Protein AF-A0A9W6KHM4-F1 (afdb_monomer_lite)

pLDDT: mean 71.72, std 14.68, range [30.61, 94.0]

Organism: NCBI:txid53360

Secondary structure (DSSP, 8-state):
---------------S-EEEESS-TTSPPP--TT-SS-HHHHHHHHHHHH--TT--S-EEHHHHHHHHHHHHHHTTPPPPEEEE-TTGGG-EEE--TTS---S-HHHHHHHHHHHHHHHHHHHHHHHHHHHHHHHHHHHHHHHTTSS-HHHHHHHHHHHHT--S--HHHHHHHHHHHHTT-SSPPSSGGGS-HHHHHHT-

Structure (mmCIF, N/CA/C/O backbone):
data_AF-A0A9W6KHM4-F1
#
_entry.id   AF-A0A9W6KHM4-F1
#
loop_
_atom_site.group_PDB
_atom_site.id
_atom_site.type_symbol
_atom_site.label_atom_id
_atom_site.label_alt_id
_atom_site.label_comp_id
_atom_site.label_asym_id
_atom_site.label_entity_id
_atom_site.label_seq_id
_atom_site.pdbx_PDB_ins_code
_atom_site.Cartn_x
_atom_site.Cartn_y
_atom_site.Cartn_z
_atom_site.occupancy
_atom_site.B_iso_or_equiv
_atom_site.auth_seq_id
_atom_site.auth_comp_id
_atom_site.auth_asym_id
_atom_site.auth_atom_id
_atom_site.pdbx_PDB_model_num
ATOM 1 N N . MET A 1 1 ? 34.350 18.417 4.487 1.00 36.47 1 MET A N 1
ATOM 2 C CA . MET A 1 1 ? 33.568 17.171 4.636 1.00 36.47 1 MET A CA 1
ATOM 3 C C . MET A 1 1 ? 32.234 17.563 5.240 1.00 36.47 1 MET A C 1
ATOM 5 O O . MET A 1 1 ? 32.174 17.843 6.427 1.00 36.47 1 MET A O 1
ATOM 9 N N . THR A 1 2 ? 31.214 17.714 4.402 1.00 30.61 2 THR A N 1
ATOM 10 C CA . THR A 1 2 ? 29.874 18.172 4.800 1.00 30.61 2 THR A CA 1
ATOM 11 C C . THR A 1 2 ? 28.947 16.963 4.710 1.00 30.61 2 THR A C 1
ATOM 13 O O . THR A 1 2 ? 28.952 16.325 3.654 1.00 30.61 2 THR A O 1
ATOM 16 N N . PRO A 1 3 ? 28.203 16.579 5.762 1.00 33.97 3 PRO A N 1
ATOM 17 C CA . PRO A 1 3 ? 27.303 15.445 5.654 1.00 33.97 3 PRO A CA 1
ATOM 18 C C . PRO A 1 3 ? 26.087 15.848 4.815 1.00 33.97 3 PRO A C 1
ATOM 20 O O . PRO A 1 3 ? 25.490 16.906 5.018 1.00 33.97 3 PRO A O 1
ATOM 23 N N . ILE A 1 4 ? 25.734 14.994 3.858 1.00 38.12 4 ILE A N 1
ATOM 24 C CA . ILE A 1 4 ? 24.479 15.070 3.115 1.00 38.12 4 ILE A CA 1
ATOM 25 C C . ILE A 1 4 ? 23.386 14.562 4.059 1.00 38.12 4 ILE A C 1
ATOM 27 O O . ILE A 1 4 ? 23.236 13.358 4.250 1.00 38.12 4 ILE A O 1
ATOM 31 N N . ILE A 1 5 ? 22.643 15.480 4.674 1.00 40.28 5 ILE A N 1
ATOM 32 C CA . ILE A 1 5 ? 21.365 15.161 5.314 1.00 40.28 5 ILE A CA 1
ATOM 33 C C . ILE A 1 5 ? 20.316 15.210 4.202 1.00 40.28 5 ILE A C 1
ATOM 35 O O . ILE A 1 5 ? 19.862 16.282 3.808 1.00 40.28 5 ILE A O 1
ATOM 39 N N . GLY A 1 6 ? 19.974 14.046 3.645 1.00 35.81 6 GLY A N 1
ATOM 40 C CA . GLY A 1 6 ? 18.715 13.901 2.913 1.00 35.81 6 GLY A CA 1
ATOM 41 C C . GLY A 1 6 ? 17.538 14.149 3.867 1.00 35.81 6 GLY A C 1
ATOM 42 O O . GLY A 1 6 ? 17.728 14.044 5.080 1.00 35.81 6 GLY A O 1
ATOM 43 N N . PRO A 1 7 ? 16.331 14.476 3.374 1.00 39.28 7 PRO A N 1
ATOM 44 C CA . PRO A 1 7 ? 15.156 14.643 4.221 1.00 39.28 7 PRO A CA 1
ATOM 45 C C . PRO A 1 7 ? 14.737 13.279 4.787 1.00 39.28 7 PRO A C 1
ATOM 47 O O . PRO A 1 7 ? 13.822 12.628 4.291 1.00 39.28 7 PRO A O 1
ATOM 50 N N . GLY A 1 8 ? 15.448 12.824 5.817 1.00 32.84 8 GLY A N 1
ATOM 51 C CA . GLY A 1 8 ? 14.971 11.804 6.726 1.00 32.84 8 GLY A CA 1
ATOM 52 C C . GLY A 1 8 ? 13.775 12.402 7.442 1.00 32.84 8 GLY A C 1
ATOM 53 O O . GLY A 1 8 ? 13.904 13.390 8.166 1.00 32.84 8 GLY A O 1
ATOM 54 N N . THR A 1 9 ? 12.599 11.841 7.187 1.00 39.09 9 THR A N 1
ATOM 55 C CA . THR A 1 9 ? 11.450 11.995 8.070 1.00 39.09 9 THR A CA 1
ATOM 56 C C . THR A 1 9 ? 11.944 11.806 9.495 1.00 39.09 9 THR A C 1
ATOM 58 O O . THR A 1 9 ? 12.648 10.837 9.772 1.00 39.09 9 THR A O 1
ATOM 61 N N . ALA A 1 10 ? 11.645 12.758 10.375 1.00 41.66 10 ALA A N 1
ATOM 62 C CA . ALA A 1 10 ? 11.923 12.622 11.792 1.00 41.66 10 ALA A CA 1
ATOM 63 C C . ALA A 1 10 ? 11.121 11.426 12.330 1.00 41.66 10 ALA A C 1
ATOM 65 O O . ALA A 1 10 ? 10.003 11.589 12.812 1.00 41.66 10 ALA A O 1
ATOM 66 N N . ASP A 1 11 ? 11.676 10.221 12.210 1.00 45.03 11 ASP A N 1
ATOM 67 C CA . ASP A 1 11 ? 11.259 9.070 12.991 1.00 45.03 11 ASP A CA 1
ATOM 68 C C . ASP A 1 11 ? 11.693 9.379 14.419 1.00 45.03 11 ASP A C 1
ATOM 70 O O . ASP A 1 11 ? 12.819 9.110 14.840 1.00 45.03 11 ASP A O 1
ATOM 74 N N . ALA A 1 12 ? 10.803 10.032 15.167 1.00 53.09 12 ALA A N 1
ATOM 75 C CA . ALA A 1 12 ? 10.882 9.995 16.611 1.00 53.09 12 ALA A CA 1
ATOM 76 C C . ALA A 1 12 ? 10.850 8.512 16.993 1.00 53.09 12 ALA A C 1
ATOM 78 O O . ALA A 1 12 ? 9.823 7.855 16.824 1.00 53.09 12 ALA A O 1
ATOM 79 N N . ALA A 1 13 ? 11.991 7.975 17.430 1.00 60.22 13 ALA A N 1
ATOM 80 C CA . ALA A 1 13 ? 12.089 6.590 17.857 1.00 60.22 13 ALA A CA 1
ATOM 81 C C . ALA A 1 13 ? 11.062 6.359 18.975 1.00 60.22 13 ALA A C 1
ATOM 83 O O . ALA A 1 13 ? 11.174 6.905 20.075 1.00 60.22 13 ALA A O 1
ATOM 84 N N . VAL A 1 14 ? 10.003 5.615 18.661 1.00 66.19 14 VAL A N 1
ATOM 85 C CA . VAL A 1 14 ? 9.012 5.198 19.648 1.00 66.19 14 VAL A CA 1
ATOM 86 C C . VAL A 1 14 ? 9.643 4.076 20.461 1.00 66.19 14 VAL A C 1
ATOM 88 O O . VAL A 1 14 ? 10.060 3.061 19.908 1.00 66.19 14 VAL A O 1
ATOM 91 N N . GLU A 1 15 ? 9.693 4.249 21.775 1.00 69.75 15 GLU A N 1
ATOM 92 C CA . GLU A 1 15 ? 10.243 3.274 22.709 1.00 69.75 15 GLU A CA 1
ATOM 93 C C . GLU A 1 15 ? 9.191 2.944 23.772 1.00 69.75 15 GLU A C 1
ATOM 95 O O . GLU A 1 15 ? 8.397 3.808 24.149 1.00 69.75 15 GLU A O 1
ATOM 100 N N . GLY A 1 16 ? 9.198 1.708 24.278 1.00 76.50 16 GLY A N 1
ATOM 101 C CA . GLY A 1 16 ? 8.388 1.282 25.420 1.00 76.50 16 GLY A CA 1
ATOM 102 C C . GLY A 1 16 ? 7.369 0.187 25.103 1.00 76.50 16 GLY A C 1
ATOM 103 O O . GLY A 1 16 ? 7.385 -0.436 24.044 1.00 76.50 16 GLY A O 1
ATOM 104 N N . VAL A 1 17 ? 6.480 -0.059 26.063 1.00 77.12 17 VAL A N 1
ATOM 105 C CA . VAL A 1 17 ? 5.406 -1.057 25.989 1.00 77.12 17 VAL A CA 1
ATOM 106 C C . VAL A 1 17 ? 4.087 -0.365 26.297 1.00 77.12 17 VAL A C 1
ATOM 108 O O . VAL A 1 17 ? 4.007 0.432 27.231 1.00 77.12 17 VAL A O 1
ATOM 111 N N . TYR A 1 18 ? 3.045 -0.688 25.532 1.00 79.56 18 TYR A N 1
ATOM 112 C CA . TYR A 1 18 ? 1.686 -0.225 25.795 1.00 79.56 18 TYR A CA 1
ATOM 113 C C . TYR A 1 18 ? 0.741 -1.419 25.931 1.00 79.56 18 TYR A C 1
ATOM 115 O O . TYR A 1 18 ? 0.614 -2.233 25.018 1.00 79.56 18 TYR A O 1
ATOM 123 N N . VAL A 1 19 ? 0.073 -1.519 27.076 1.00 82.94 19 VAL A N 1
ATOM 124 C CA . VAL A 1 19 ? -0.912 -2.554 27.390 1.00 82.94 19 VAL A CA 1
ATOM 125 C C . VAL A 1 19 ? -2.281 -1.906 27.504 1.00 82.94 19 VAL A C 1
ATOM 127 O O . VAL A 1 19 ? -2.464 -0.953 28.257 1.00 82.94 19 VAL A O 1
ATOM 130 N N . LEU A 1 20 ? -3.250 -2.466 26.784 1.00 84.75 20 LEU A N 1
ATOM 131 C CA . LEU A 1 20 ? -4.657 -2.091 26.842 1.00 84.75 20 LEU A CA 1
ATOM 132 C C . LEU A 1 20 ? -5.451 -3.280 27.399 1.00 84.75 20 LEU A C 1
ATOM 134 O O . LEU A 1 20 ? -5.390 -4.379 26.849 1.00 84.75 20 LEU A O 1
ATOM 138 N N . ALA A 1 21 ? -6.192 -3.069 28.481 1.00 81.19 21 ALA A N 1
ATOM 139 C CA . ALA A 1 21 ? -7.014 -4.085 29.127 1.00 81.19 21 ALA A CA 1
ATOM 140 C C . ALA A 1 21 ? -8.499 -3.712 29.058 1.00 81.19 21 ALA A C 1
ATOM 142 O O . ALA A 1 21 ? -8.885 -2.562 29.251 1.00 81.19 21 ALA A O 1
ATOM 143 N N . SER A 1 22 ? -9.346 -4.709 28.821 1.00 78.62 22 SER A N 1
ATOM 144 C CA . SER A 1 22 ? -10.793 -4.565 28.617 1.00 78.62 22 SER A CA 1
ATOM 145 C C . SER A 1 22 ? -11.566 -4.056 29.836 1.00 78.62 22 SER A C 1
ATOM 147 O O . SER A 1 22 ? -12.653 -3.498 29.693 1.00 78.62 22 SER A O 1
ATOM 149 N N . SER A 1 23 ? -11.044 -4.278 31.041 1.00 75.19 23 SER A N 1
ATOM 150 C CA . SER A 1 23 ? -11.630 -3.810 32.295 1.00 75.19 23 SER A CA 1
ATOM 151 C C . SER A 1 23 ? -10.585 -3.769 33.409 1.00 75.19 23 SER A C 1
ATOM 153 O O . SER A 1 23 ? -9.531 -4.396 33.315 1.00 75.19 23 SER A O 1
ATOM 155 N N . ALA A 1 24 ? -10.886 -3.041 34.487 1.00 71.12 24 ALA A N 1
ATOM 156 C CA . ALA A 1 24 ? -10.091 -3.082 35.713 1.00 71.12 24 ALA A CA 1
ATOM 157 C C . ALA A 1 24 ? -10.013 -4.503 36.291 1.00 71.12 24 ALA A C 1
ATOM 159 O O . ALA A 1 24 ? -10.946 -5.289 36.128 1.00 71.12 24 ALA A O 1
ATOM 160 N N . TRP A 1 25 ? -8.948 -4.800 37.042 1.00 55.50 25 TRP A N 1
ATOM 161 C CA . TRP A 1 25 ? -8.731 -6.125 37.643 1.00 55.50 25 TRP A CA 1
ATOM 162 C C . TRP A 1 25 ? -9.882 -6.568 38.570 1.00 55.50 25 TRP A C 1
ATOM 164 O O . TRP A 1 25 ? -10.154 -7.755 38.714 1.00 55.50 25 TRP A O 1
ATOM 174 N N . THR A 1 26 ? -10.608 -5.606 39.148 1.00 61.22 26 THR A N 1
ATOM 175 C CA . THR A 1 26 ? -11.773 -5.825 40.018 1.00 61.22 26 THR A CA 1
ATOM 176 C C . THR A 1 26 ? -13.078 -6.085 39.261 1.00 61.22 26 THR A C 1
ATOM 178 O O . THR A 1 26 ? -14.117 -6.296 39.888 1.00 61.22 26 THR A O 1
ATOM 181 N N . LYS A 1 27 ? -13.078 -6.033 37.922 1.00 67.19 27 LYS A N 1
ATOM 182 C CA . LYS A 1 27 ? -14.292 -6.102 37.100 1.00 67.19 27 LYS A CA 1
ATOM 183 C C . LYS A 1 27 ? -14.146 -7.115 35.972 1.00 67.19 27 LYS A C 1
ATOM 185 O O . LYS A 1 27 ? -13.154 -7.131 35.250 1.00 67.19 27 LYS A O 1
ATOM 190 N N . LYS A 1 28 ? -15.191 -7.920 35.765 1.00 72.81 28 LYS A N 1
ATOM 191 C CA . LYS A 1 28 ? -15.272 -8.826 34.614 1.00 72.81 28 LYS A CA 1
ATOM 192 C C . LYS A 1 28 ? -15.548 -8.040 33.336 1.00 72.81 28 LYS A C 1
ATOM 194 O O . LYS A 1 28 ? -16.374 -7.124 33.319 1.00 72.81 28 LYS A O 1
ATOM 199 N N . SER A 1 29 ? -14.887 -8.447 32.260 1.00 74.19 29 SER A N 1
ATOM 200 C CA . SER A 1 29 ? -15.204 -7.972 30.918 1.00 74.19 29 SER A CA 1
ATOM 201 C C . SER A 1 29 ? -16.565 -8.509 30.485 1.00 74.19 29 SER A C 1
ATOM 203 O O . SER A 1 29 ? -16.930 -9.644 30.794 1.00 74.19 29 SER A O 1
ATOM 205 N N . ARG A 1 30 ? -17.346 -7.666 29.809 1.00 80.50 30 ARG A N 1
ATOM 206 C CA . ARG A 1 30 ? -18.728 -7.976 29.437 1.00 80.50 30 ARG A CA 1
ATOM 207 C C . ARG A 1 30 ? -18.768 -8.658 28.070 1.00 80.50 30 ARG A C 1
ATOM 209 O O . ARG A 1 30 ? -18.095 -8.227 27.137 1.00 80.50 30 ARG A O 1
ATOM 216 N N . TYR A 1 31 ? -19.604 -9.681 27.960 1.00 83.31 31 TYR A N 1
ATOM 217 C CA . TYR A 1 31 ? -20.007 -10.316 26.709 1.00 83.31 31 TYR A CA 1
ATOM 218 C C . TYR A 1 31 ? -21.522 -10.153 26.545 1.00 83.31 31 TYR A C 1
ATOM 220 O O . TYR A 1 31 ? -22.245 -10.152 27.545 1.00 83.31 31 TYR A O 1
ATOM 228 N N . ARG A 1 32 ? -22.000 -9.989 25.311 1.00 78.25 32 ARG A N 1
ATOM 229 C CA . ARG A 1 32 ? -23.429 -9.967 24.979 1.00 78.25 32 ARG A CA 1
ATOM 230 C C . ARG A 1 32 ? -23.758 -11.210 24.164 1.00 78.25 32 ARG A C 1
ATOM 232 O O . ARG A 1 32 ? -23.031 -11.553 23.237 1.00 78.25 32 ARG A O 1
ATOM 239 N N . ALA A 1 33 ? -24.843 -11.889 24.525 1.00 78.44 33 ALA A N 1
ATOM 240 C CA . ALA A 1 33 ? -25.253 -13.110 23.845 1.00 78.44 33 ALA A CA 1
ATOM 241 C C . ALA A 1 33 ? -25.508 -12.839 22.353 1.00 78.44 33 ALA A C 1
ATOM 243 O O . ALA A 1 33 ? -26.234 -11.909 22.011 1.00 78.44 33 ALA A O 1
ATOM 244 N N . GLY A 1 34 ? -24.901 -13.652 21.487 1.00 82.94 34 GLY A N 1
ATOM 245 C CA . GLY A 1 34 ? -25.020 -13.525 20.032 1.00 82.94 34 GLY A CA 1
ATOM 246 C C . GLY A 1 34 ? -23.973 -12.622 19.374 1.00 82.94 34 GLY A C 1
ATOM 247 O O . GLY A 1 34 ? -23.883 -12.620 18.150 1.00 82.94 34 GLY A O 1
ATOM 248 N N . GLU A 1 35 ? -23.146 -11.903 20.140 1.00 83.75 35 GLU A N 1
ATOM 249 C CA . GLU A 1 35 ? -22.015 -11.158 19.575 1.00 83.75 35 GLU A CA 1
ATOM 250 C C . GLU A 1 35 ? -20.799 -12.088 19.361 1.00 83.75 35 GLU A C 1
ATOM 252 O O . GLU A 1 35 ? -20.576 -13.015 20.143 1.00 83.75 35 GLU A O 1
ATOM 257 N N . PRO A 1 36 ? -19.976 -11.878 18.319 1.00 83.31 36 PRO A N 1
ATOM 258 C CA . PRO A 1 36 ? -18.813 -12.730 18.037 1.00 83.31 36 PRO A CA 1
ATOM 259 C C . PRO A 1 36 ? -17.629 -12.476 18.983 1.00 83.31 36 PRO A C 1
ATOM 261 O O . PRO A 1 36 ? -16.706 -13.287 19.069 1.00 83.31 36 PRO A O 1
ATOM 264 N N . HIS A 1 37 ? -17.630 -11.344 19.685 1.00 87.44 37 HIS A N 1
ATOM 265 C CA . HIS A 1 37 ? -16.522 -10.890 20.515 1.00 87.44 37 HIS A CA 1
ATOM 266 C C . HIS A 1 37 ? -17.024 -10.345 21.854 1.00 87.44 37 HIS A C 1
ATOM 268 O O . HIS A 1 37 ? -18.206 -10.049 22.020 1.00 87.44 37 HIS A O 1
ATOM 274 N N . THR A 1 38 ? -16.121 -10.197 22.830 1.00 87.00 38 THR A N 1
ATOM 275 C CA . THR A 1 38 ? -16.441 -9.408 24.031 1.00 87.00 38 THR A CA 1
ATOM 276 C C . THR A 1 38 ? -16.749 -7.967 23.634 1.00 87.00 38 THR A C 1
ATOM 278 O O . THR A 1 38 ? -16.221 -7.479 22.635 1.00 87.00 38 THR A O 1
ATOM 281 N N . VAL A 1 39 ? -17.560 -7.273 24.435 1.00 88.50 39 VAL A N 1
ATOM 282 C CA . VAL A 1 39 ? -18.023 -5.911 24.124 1.00 88.50 39 VAL A CA 1
ATOM 283 C C . VAL A 1 39 ? -16.841 -4.978 23.845 1.00 88.50 39 VAL A C 1
ATOM 285 O O . VAL A 1 39 ? -16.847 -4.242 22.866 1.00 88.50 39 VAL A O 1
ATOM 288 N N . PHE A 1 40 ? -15.786 -5.065 24.659 1.00 89.00 40 PHE A N 1
ATOM 289 C CA . PHE A 1 40 ? -14.571 -4.276 24.463 1.00 89.00 40 PHE A CA 1
ATOM 290 C C . PHE A 1 40 ? -13.861 -4.603 23.143 1.00 89.00 40 PHE A C 1
ATOM 292 O O . PHE A 1 40 ? -13.482 -3.696 22.409 1.00 89.00 40 PHE A O 1
ATOM 299 N N . THR A 1 41 ? -13.682 -5.888 22.827 1.00 88.88 41 THR A N 1
ATOM 300 C CA . THR A 1 41 ? -13.036 -6.300 21.575 1.00 88.88 41 THR A CA 1
ATOM 301 C C . THR A 1 41 ? -13.852 -5.863 20.360 1.00 88.88 41 THR A C 1
ATOM 303 O O . THR A 1 41 ? -13.263 -5.416 19.383 1.00 88.88 41 THR A O 1
ATOM 306 N N . GLY A 1 42 ? -15.186 -5.945 20.424 1.00 89.94 42 GLY A N 1
ATOM 307 C CA . GLY A 1 42 ? -16.072 -5.433 19.377 1.00 89.94 42 GLY A CA 1
ATOM 308 C C . GLY A 1 42 ? -15.872 -3.935 19.147 1.00 89.94 42 GLY A C 1
ATOM 309 O O . GLY A 1 42 ? -15.549 -3.529 18.036 1.00 89.94 42 GLY A O 1
ATOM 310 N N . VAL A 1 43 ? -15.936 -3.138 20.220 1.00 91.88 43 VAL A N 1
ATOM 311 C CA . VAL A 1 43 ? -15.693 -1.684 20.177 1.00 91.88 43 VAL A CA 1
ATOM 312 C C . VAL A 1 43 ? -14.320 -1.356 19.588 1.00 91.88 43 VAL A C 1
ATOM 314 O O . VAL A 1 43 ? -14.208 -0.497 18.716 1.00 91.88 43 VAL A O 1
ATOM 317 N N . LEU A 1 44 ? -13.267 -2.048 20.032 1.00 91.81 44 LEU A N 1
ATOM 318 C CA . LEU A 1 44 ? -11.920 -1.812 19.522 1.00 91.81 44 LEU A CA 1
ATOM 319 C C . LEU A 1 44 ? -11.823 -2.140 18.026 1.00 91.81 44 LEU A C 1
ATOM 321 O O . LEU A 1 44 ? -11.247 -1.363 17.272 1.00 91.81 44 LEU A O 1
ATOM 325 N N . LEU A 1 45 ? -12.398 -3.260 17.581 1.00 93.06 45 LEU A N 1
ATOM 326 C CA . LEU A 1 45 ? -12.389 -3.642 16.167 1.00 93.06 45 LEU A CA 1
ATOM 327 C C . LEU A 1 45 ? -13.152 -2.645 15.292 1.00 93.06 45 LEU A C 1
ATOM 329 O O . LEU A 1 45 ? -12.682 -2.341 14.197 1.00 93.06 45 LEU A O 1
ATOM 333 N N . ASP A 1 46 ? -14.277 -2.113 15.767 1.00 91.75 46 ASP A N 1
ATOM 334 C CA . ASP A 1 46 ? -15.041 -1.099 15.037 1.00 91.75 46 ASP A CA 1
ATOM 335 C C . ASP A 1 46 ? -14.228 0.189 14.863 1.00 91.75 46 ASP A C 1
ATOM 337 O O . ASP A 1 46 ? -14.134 0.706 13.748 1.00 91.75 46 ASP A O 1
ATOM 341 N N . ILE A 1 47 ? -13.543 0.650 15.918 1.00 92.88 47 ILE A N 1
ATOM 342 C CA . ILE A 1 47 ? -12.640 1.810 15.846 1.00 92.88 47 ILE A CA 1
ATOM 343 C C . ILE A 1 47 ? -11.478 1.541 14.881 1.00 92.88 47 ILE A C 1
ATOM 345 O O . ILE A 1 47 ? -11.130 2.404 14.080 1.00 92.88 47 ILE A O 1
ATOM 349 N N . LEU A 1 48 ? -10.878 0.348 14.910 1.00 92.69 48 LEU A N 1
ATOM 350 C CA . LEU A 1 48 ? -9.765 0.012 14.015 1.00 92.69 48 LEU A CA 1
ATOM 351 C C . LEU A 1 48 ? -10.193 -0.074 12.540 1.00 92.69 48 LEU A C 1
ATOM 353 O O . LEU A 1 48 ? -9.386 0.214 11.658 1.00 92.69 48 LEU A O 1
ATOM 357 N N . ARG A 1 49 ? -11.439 -0.473 12.258 1.00 91.62 49 ARG A N 1
ATOM 358 C CA . ARG A 1 49 ? -11.969 -0.609 10.890 1.00 91.62 49 ARG A CA 1
ATOM 359 C C . ARG A 1 49 ? -12.467 0.713 10.323 1.00 91.62 49 ARG A C 1
ATOM 361 O O . ARG A 1 49 ? -12.165 1.049 9.176 1.00 91.62 49 ARG A O 1
ATOM 368 N N . HIS A 1 50 ? -13.243 1.444 11.111 1.00 91.12 50 HIS A N 1
ATOM 369 C CA . HIS A 1 50 ? -13.958 2.634 10.657 1.00 91.12 50 HIS A CA 1
ATOM 370 C C . HIS A 1 50 ? -13.253 3.929 11.043 1.00 91.12 50 HIS A C 1
ATOM 372 O O . HIS A 1 50 ? -13.518 4.965 10.440 1.00 91.12 50 HIS A O 1
ATOM 378 N N . GLY A 1 51 ? -12.309 3.876 11.978 1.00 91.38 51 GLY A N 1
ATOM 379 C CA . GLY A 1 51 ? -11.576 5.045 12.422 1.00 91.38 51 GLY A CA 1
ATOM 380 C C . GLY A 1 51 ? -12.435 6.000 13.252 1.00 91.38 51 GLY A C 1
ATOM 381 O O . GLY A 1 51 ? -13.461 5.611 13.808 1.00 91.38 51 GLY A O 1
ATOM 382 N N . SER A 1 52 ? -12.004 7.259 13.345 1.00 88.19 52 SER A N 1
ATOM 383 C CA . SER A 1 52 ? -12.763 8.329 14.006 1.00 88.19 52 SER A CA 1
ATOM 384 C C . SER A 1 52 ? -12.807 9.583 13.130 1.00 88.19 52 SER A C 1
ATOM 386 O O . SER A 1 52 ? -11.744 10.083 12.758 1.00 88.19 52 SER A O 1
ATOM 388 N N . PRO A 1 53 ? -13.991 10.131 12.811 1.00 84.44 53 PRO A N 1
ATOM 389 C CA . PRO A 1 53 ? -14.100 11.361 12.025 1.00 84.44 53 PRO A CA 1
ATOM 390 C C . PRO A 1 53 ? -13.531 12.586 12.756 1.00 84.44 53 PRO A C 1
ATOM 392 O O . PRO A 1 53 ? -13.162 13.566 12.118 1.00 84.44 53 PRO A O 1
ATOM 395 N N . GLU A 1 54 ? -13.410 12.525 14.085 1.00 82.88 54 GLU A N 1
ATOM 396 C CA . GLU A 1 54 ? -12.872 13.611 14.912 1.00 82.88 54 GLU A CA 1
ATOM 397 C C . GLU A 1 54 ? -11.334 13.664 14.912 1.00 82.88 54 GLU A C 1
ATOM 399 O O . GLU A 1 54 ? -10.747 14.591 15.468 1.00 82.88 54 GLU A O 1
ATOM 404 N N . HIS A 1 55 ? -10.660 12.690 14.285 1.00 79.62 55 HIS A N 1
ATOM 405 C CA . HIS A 1 55 ? -9.200 12.612 14.258 1.00 79.62 55 HIS A CA 1
ATOM 406 C C . HIS A 1 55 ? -8.655 12.726 12.819 1.00 79.62 55 HIS A C 1
ATOM 408 O O . HIS A 1 55 ? -8.948 11.884 11.979 1.00 79.62 55 HIS A O 1
ATOM 414 N N . PRO A 1 56 ? -7.818 13.716 12.478 1.00 76.50 56 PRO A N 1
ATOM 415 C CA . PRO A 1 56 ? -7.427 13.957 11.082 1.00 76.50 56 PRO A CA 1
ATOM 416 C C . PRO A 1 56 ? -6.260 13.087 10.570 1.00 76.50 56 PRO A C 1
ATOM 418 O O . PRO A 1 56 ? -5.909 13.169 9.397 1.00 76.50 56 PRO A O 1
ATOM 421 N N . GLY A 1 57 ? -5.639 12.261 11.418 1.00 83.50 57 GLY A N 1
ATOM 422 C CA . GLY A 1 57 ? -4.455 11.457 11.068 1.00 83.50 57 GLY A CA 1
ATOM 423 C C . GLY A 1 57 ? -4.497 10.018 11.594 1.00 83.50 57 GLY A C 1
ATOM 424 O O . GLY A 1 57 ? -5.508 9.634 12.188 1.00 83.50 57 GLY A O 1
ATOM 425 N N . PRO A 1 58 ? -3.420 9.223 11.396 1.00 88.38 58 PRO A N 1
ATOM 426 C CA . PRO A 1 58 ?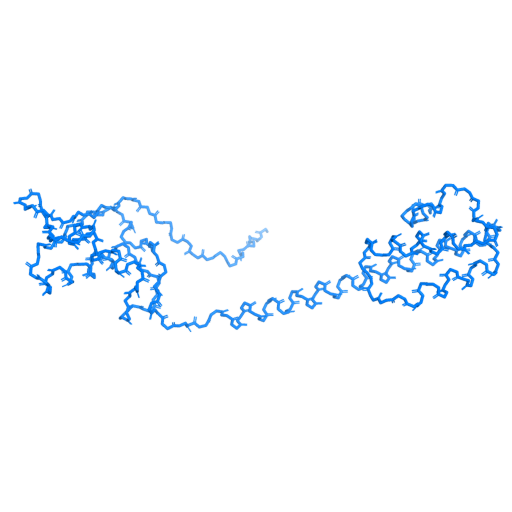 -3.281 7.874 11.959 1.00 88.38 58 PRO A CA 1
ATOM 427 C C . PRO A 1 58 ? -3.603 7.849 13.452 1.00 88.38 58 PRO A C 1
ATOM 429 O O . PRO A 1 58 ? -3.381 8.852 14.122 1.00 88.38 58 PRO A O 1
ATOM 432 N N . LEU A 1 59 ? -4.125 6.732 13.961 1.00 91.31 59 LEU A N 1
ATOM 433 C CA . LEU A 1 59 ? -4.601 6.615 15.341 1.00 91.31 59 LEU A CA 1
ATOM 434 C C . LEU A 1 59 ? -3.499 6.057 16.259 1.00 91.31 59 LEU A C 1
ATOM 436 O O . LEU A 1 59 ? -3.136 4.883 16.115 1.00 91.31 59 LEU A O 1
ATOM 440 N N . PRO A 1 60 ? -2.977 6.859 17.210 1.00 91.06 60 PRO A N 1
ATOM 441 C CA . PRO A 1 60 ? -2.081 6.387 18.258 1.00 91.06 60 PRO A CA 1
ATOM 442 C C . PRO A 1 60 ? -2.759 5.452 19.258 1.00 91.06 60 PRO A C 1
ATOM 444 O O . PRO A 1 60 ? -3.973 5.526 19.463 1.00 91.06 60 PRO A O 1
ATOM 447 N N . MET A 1 61 ? -1.962 4.640 19.957 1.00 89.62 61 MET A N 1
ATOM 448 C CA . MET A 1 61 ? -2.436 3.769 21.043 1.00 89.62 61 MET A CA 1
ATOM 449 C C . MET A 1 61 ? -3.240 4.527 22.110 1.00 89.62 61 MET A C 1
ATOM 451 O O . MET A 1 61 ? -4.305 4.063 22.517 1.00 89.62 61 MET A O 1
ATOM 455 N N . ALA A 1 62 ? -2.778 5.712 22.523 1.00 89.75 62 ALA A N 1
ATOM 456 C CA . ALA A 1 62 ? -3.493 6.544 23.490 1.00 89.75 62 ALA A CA 1
ATOM 457 C C . ALA A 1 62 ? -4.856 7.020 22.956 1.00 89.75 62 ALA A C 1
ATOM 459 O O . ALA A 1 62 ? -5.852 6.980 23.673 1.00 89.75 62 ALA A O 1
ATOM 460 N N . THR A 1 63 ? -4.938 7.388 21.676 1.00 92.94 63 THR A N 1
ATOM 461 C CA . THR A 1 63 ? -6.205 7.790 21.049 1.00 92.94 63 THR A CA 1
ATOM 462 C C . THR A 1 63 ? -7.178 6.617 20.953 1.00 92.94 63 THR A C 1
ATOM 464 O O . THR A 1 63 ? -8.366 6.786 21.213 1.00 92.94 63 THR A O 1
ATOM 467 N N . LEU A 1 64 ? -6.696 5.409 20.638 1.00 93.00 64 LEU A N 1
ATOM 468 C CA . LEU A 1 64 ? -7.533 4.205 20.640 1.00 93.00 64 LEU A CA 1
ATOM 469 C C . LEU A 1 64 ? -8.111 3.913 22.033 1.00 93.00 64 LEU A C 1
ATOM 471 O O . LEU A 1 64 ? -9.281 3.544 22.138 1.00 93.00 64 LEU A O 1
ATOM 475 N N . PHE A 1 65 ? -7.321 4.111 23.093 1.00 92.94 65 PHE A N 1
ATOM 476 C CA . PHE A 1 65 ? -7.792 3.991 24.474 1.00 92.94 65 PHE A CA 1
ATOM 477 C C . PHE A 1 65 ? -8.909 4.993 24.789 1.00 92.94 65 PHE A C 1
ATOM 479 O O . PHE A 1 65 ? -9.954 4.586 25.298 1.00 92.94 65 PHE A O 1
ATOM 486 N N . GLU A 1 66 ? -8.731 6.269 24.442 1.00 93.38 66 GLU A N 1
ATOM 487 C CA . GLU A 1 66 ? -9.736 7.309 24.699 1.00 93.38 66 GLU A CA 1
ATOM 488 C C . GLU A 1 66 ? -11.040 7.057 23.932 1.00 93.38 66 GLU A C 1
ATOM 490 O O . GLU A 1 66 ? -12.126 7.110 24.517 1.00 93.38 66 GLU A O 1
ATOM 495 N N . LEU A 1 67 ? -10.946 6.699 22.645 1.00 94.00 67 LEU A N 1
ATOM 496 C CA . LEU A 1 67 ? -12.106 6.376 21.808 1.00 94.00 67 LEU A CA 1
ATOM 497 C C . LEU A 1 67 ? -12.866 5.158 22.348 1.00 94.00 67 LEU A C 1
ATOM 499 O O . LEU A 1 67 ? -14.086 5.211 22.526 1.00 94.00 67 LEU A O 1
ATOM 503 N N . ALA A 1 68 ? -12.153 4.079 22.684 1.00 92.38 68 ALA A N 1
ATOM 504 C CA . ALA A 1 68 ? -12.766 2.899 23.283 1.00 92.38 68 ALA A CA 1
ATOM 505 C C . ALA A 1 68 ? -13.378 3.225 24.654 1.00 92.38 68 ALA A C 1
ATOM 507 O O . ALA A 1 68 ? -14.466 2.756 24.980 1.00 92.38 68 ALA A O 1
ATOM 508 N N . GLY A 1 69 ? -12.720 4.061 25.458 1.00 92.12 69 GLY A N 1
ATOM 509 C CA . GLY A 1 69 ? -13.223 4.503 26.754 1.00 92.12 69 GLY A CA 1
ATOM 510 C C . GLY A 1 69 ? -14.487 5.355 26.656 1.00 92.12 69 GLY A C 1
ATOM 511 O O . GLY A 1 69 ? -15.386 5.207 27.489 1.00 92.12 69 GLY A O 1
ATOM 512 N N . ALA A 1 70 ? -14.584 6.231 25.657 1.00 92.44 70 ALA A N 1
ATOM 513 C CA . ALA A 1 70 ? -15.784 7.014 25.379 1.00 92.44 70 ALA A CA 1
ATOM 514 C C . ALA A 1 70 ? -16.958 6.111 24.983 1.00 92.44 70 ALA A C 1
ATOM 516 O O . ALA A 1 70 ? -18.037 6.206 25.575 1.00 92.44 70 ALA A O 1
ATOM 517 N N . GLU A 1 71 ? -16.729 5.173 24.066 1.00 91.81 71 GLU A N 1
ATOM 518 C CA . GLU A 1 71 ? -17.775 4.273 23.587 1.00 91.81 71 GLU A CA 1
ATOM 519 C C . GLU A 1 71 ? -18.245 3.299 24.675 1.00 91.81 71 GLU A C 1
ATOM 521 O O . GLU A 1 71 ? -19.445 3.142 24.901 1.00 91.81 71 GLU A O 1
ATOM 526 N N . MET A 1 72 ? -17.317 2.721 25.443 1.00 90.06 72 MET A N 1
ATOM 527 C CA . MET A 1 72 ? -17.643 1.838 26.568 1.00 90.06 72 MET A CA 1
ATOM 528 C C . MET A 1 72 ? -18.495 2.554 27.626 1.00 90.06 72 MET A C 1
ATOM 530 O O . MET A 1 72 ? -19.446 1.965 28.145 1.00 90.06 72 MET A O 1
ATOM 534 N N . ARG A 1 73 ? -18.218 3.837 27.908 1.00 91.06 73 ARG A N 1
ATOM 535 C CA . ARG A 1 73 ? -19.062 4.668 28.785 1.00 91.06 73 ARG A CA 1
ATOM 536 C C . ARG A 1 73 ? -20.446 4.899 28.184 1.00 91.06 73 ARG A C 1
ATOM 538 O O . ARG A 1 73 ? -21.437 4.731 28.893 1.00 91.06 73 ARG A O 1
ATOM 545 N N . ARG A 1 74 ? -20.521 5.226 26.890 1.00 91.81 74 ARG A N 1
ATOM 546 C CA . ARG A 1 74 ? -21.783 5.467 26.170 1.00 91.81 74 ARG A CA 1
ATOM 547 C C . ARG A 1 74 ? -22.729 4.268 26.248 1.00 91.81 74 ARG A C 1
ATOM 549 O O . ARG A 1 74 ? -23.929 4.444 26.431 1.00 91.81 74 ARG A O 1
ATOM 556 N N . ILE A 1 75 ? -22.193 3.052 26.165 1.00 88.88 75 ILE A N 1
ATOM 557 C CA . ILE A 1 75 ? -22.976 1.807 26.227 1.00 88.88 75 ILE A CA 1
ATOM 558 C C . ILE A 1 75 ? -23.120 1.229 27.649 1.00 88.88 75 ILE A C 1
ATOM 560 O O . ILE A 1 75 ? -23.570 0.089 27.810 1.00 88.88 75 ILE A O 1
ATOM 564 N N . GLY A 1 76 ? -22.715 1.974 28.686 1.00 86.81 76 GLY A N 1
ATOM 565 C CA . GLY A 1 76 ? -22.827 1.567 30.092 1.00 86.81 76 GLY A CA 1
ATOM 566 C C . GLY A 1 76 ? -21.985 0.339 30.464 1.00 86.81 76 GLY A C 1
ATOM 567 O O . GLY A 1 76 ? -22.387 -0.468 31.313 1.00 86.81 76 GLY A O 1
ATOM 568 N N . ALA A 1 77 ? -20.853 0.133 29.790 1.00 85.56 77 ALA A N 1
ATOM 569 C CA . ALA A 1 77 ? -19.895 -0.932 30.067 1.00 85.56 77 ALA A CA 1
ATOM 570 C C . ALA A 1 77 ? -18.732 -0.432 30.944 1.00 85.56 77 ALA A C 1
ATOM 572 O O . ALA A 1 77 ? -18.517 0.767 31.117 1.00 85.56 77 ALA A O 1
ATOM 573 N N . SER A 1 78 ? -17.985 -1.367 31.541 1.00 81.38 78 SER A N 1
ATOM 574 C CA . SER A 1 78 ? -16.789 -1.029 32.321 1.00 81.38 78 SER A CA 1
ATOM 575 C C . SER A 1 78 ? -15.752 -0.356 31.419 1.00 81.38 78 SER A C 1
ATOM 577 O O . SER A 1 78 ? -15.462 -0.911 30.362 1.00 81.38 78 SER A O 1
ATOM 579 N N . PRO A 1 79 ? -15.163 0.786 31.809 1.00 84.44 79 PRO A N 1
ATOM 580 C CA . PRO A 1 79 ? -14.142 1.422 30.992 1.00 84.44 79 PRO A CA 1
ATOM 581 C C . PRO A 1 79 ? -12.893 0.527 30.892 1.00 84.44 79 PRO A C 1
ATOM 583 O O . PRO A 1 79 ? -12.571 -0.178 31.861 1.00 84.44 79 PRO A O 1
ATOM 586 N N . PRO A 1 80 ? -12.182 0.564 29.752 1.00 86.62 80 PRO A N 1
ATOM 587 C CA . PRO A 1 80 ? -10.900 -0.105 29.613 1.00 86.62 80 PRO A CA 1
ATOM 588 C C . PRO A 1 80 ? -9.853 0.528 30.538 1.00 86.62 80 PRO A C 1
ATOM 590 O O . PRO A 1 80 ? -10.074 1.583 31.136 1.00 86.62 80 PRO A O 1
ATOM 593 N N . GLN A 1 81 ? -8.709 -0.129 30.676 1.00 83.94 81 GLN A N 1
ATOM 594 C CA . GLN A 1 81 ? -7.528 0.383 31.371 1.00 83.94 81 GLN A CA 1
ATOM 595 C C . GLN A 1 81 ? -6.342 0.382 30.412 1.00 83.94 81 GLN A C 1
ATOM 597 O O . GLN A 1 81 ? -6.266 -0.468 29.526 1.00 83.94 81 GLN A O 1
ATOM 602 N N . ALA A 1 82 ? -5.410 1.304 30.614 1.00 86.31 82 ALA A N 1
ATOM 603 C CA . ALA A 1 82 ? -4.174 1.355 29.855 1.00 86.31 82 ALA A CA 1
ATOM 604 C C . ALA A 1 82 ? -2.970 1.499 30.786 1.00 86.31 82 ALA A C 1
ATOM 606 O O . ALA A 1 82 ? -3.044 2.166 31.817 1.00 86.31 82 ALA A O 1
ATOM 607 N N . LEU A 1 83 ? -1.860 0.884 30.392 1.00 76.44 83 LEU A N 1
ATOM 608 C CA . LEU A 1 83 ? -0.545 1.079 30.984 1.00 76.44 83 LEU A CA 1
ATOM 609 C C . LEU A 1 83 ? 0.442 1.293 29.842 1.00 76.44 83 LEU A C 1
ATOM 611 O O . LEU A 1 83 ? 0.597 0.420 28.994 1.00 76.44 83 LEU A O 1
ATOM 615 N N . GLY A 1 84 ? 1.099 2.445 29.817 1.00 79.56 84 GLY A N 1
ATOM 616 C CA . GLY A 1 84 ? 2.133 2.759 28.837 1.00 79.56 84 GLY A CA 1
ATOM 617 C C . GLY A 1 84 ? 3.449 3.094 29.523 1.00 79.56 84 GLY A C 1
ATOM 618 O O . GLY A 1 84 ? 3.443 3.687 30.602 1.00 79.56 84 GLY A O 1
ATOM 619 N N . SER A 1 85 ? 4.567 2.747 28.891 1.00 70.88 85 SER A N 1
ATOM 620 C CA . SER A 1 85 ? 5.884 3.303 29.210 1.00 70.88 85 SER A CA 1
ATOM 621 C C . SER A 1 85 ? 6.411 4.165 28.064 1.00 70.88 85 SER A C 1
ATOM 623 O O . 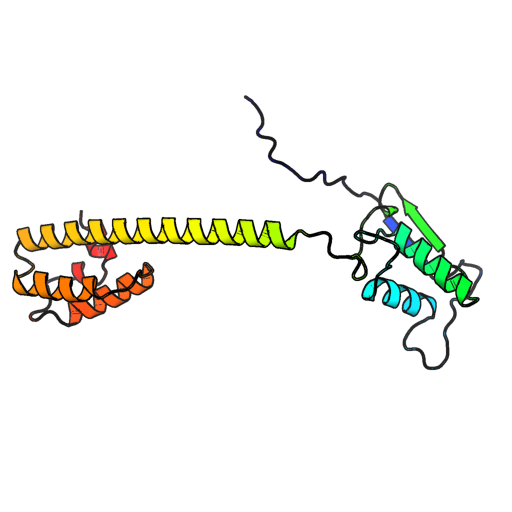SER A 1 85 ? 6.069 3.946 26.898 1.00 70.88 85 SER A O 1
ATOM 625 N N . ASN A 1 86 ? 7.263 5.135 28.411 1.00 74.62 86 ASN A N 1
ATOM 626 C CA . ASN A 1 86 ? 7.962 6.012 27.470 1.00 74.62 86 ASN A CA 1
ATOM 627 C C . ASN A 1 86 ? 6.999 6.658 26.452 1.00 74.62 86 ASN A C 1
ATOM 629 O O . ASN A 1 86 ? 5.974 7.228 26.830 1.00 74.62 86 ASN A O 1
ATOM 633 N N . SER A 1 87 ? 7.329 6.580 25.164 1.00 77.19 87 SER A N 1
ATOM 634 C CA . SER A 1 87 ? 6.564 7.161 24.063 1.00 77.19 87 SER A CA 1
ATOM 635 C C . SER A 1 87 ? 5.616 6.158 23.400 1.00 77.19 87 SER A C 1
ATOM 637 O O . SER A 1 87 ? 4.943 6.511 22.440 1.00 77.19 87 SER A O 1
ATOM 639 N N . ALA A 1 88 ? 5.465 4.934 23.919 1.00 79.06 88 ALA A N 1
ATOM 640 C CA . ALA A 1 88 ? 4.648 3.894 23.281 1.00 79.06 88 ALA A CA 1
ATOM 641 C C . ALA A 1 88 ? 3.174 4.299 23.060 1.00 79.06 88 ALA A C 1
ATOM 643 O O . ALA A 1 88 ? 2.526 3.820 22.130 1.00 79.06 88 ALA A O 1
ATOM 644 N N . GLY A 1 89 ? 2.642 5.222 23.871 1.00 80.75 89 GLY A N 1
ATOM 645 C CA . GLY A 1 89 ? 1.295 5.774 23.692 1.00 80.75 89 GLY A CA 1
ATOM 646 C C . GLY A 1 89 ? 1.113 6.617 22.421 1.00 80.75 89 GLY A C 1
ATOM 647 O O . GLY A 1 89 ? -0.004 6.682 21.903 1.00 80.75 89 GLY A O 1
ATOM 648 N N . SER A 1 90 ? 2.183 7.233 21.899 1.00 85.00 90 SER A N 1
ATOM 649 C CA . SER A 1 90 ? 2.146 8.032 20.666 1.00 85.00 90 SER A CA 1
ATOM 650 C C . SER A 1 90 ? 2.317 7.193 19.399 1.00 85.00 90 SER A C 1
ATOM 652 O O . SER A 1 90 ? 2.167 7.726 18.300 1.00 85.00 90 SER A O 1
ATOM 654 N N . MET A 1 91 ? 2.582 5.887 19.532 1.00 85.25 91 MET A N 1
ATOM 655 C CA . MET A 1 91 ? 2.762 4.992 18.395 1.00 85.25 91 MET A CA 1
ATOM 656 C C . MET A 1 91 ? 1.461 4.856 17.592 1.00 85.25 91 MET A C 1
ATOM 658 O O . MET A 1 91 ? 0.473 4.355 18.140 1.00 85.25 91 MET A O 1
ATOM 662 N N . PRO A 1 92 ? 1.435 5.256 16.307 1.00 88.81 92 PRO A N 1
ATOM 663 C CA . PRO A 1 92 ? 0.277 5.050 15.450 1.00 88.81 92 PRO A CA 1
ATOM 664 C C . PRO A 1 92 ? 0.129 3.563 15.121 1.00 88.81 92 PRO A C 1
ATOM 666 O O . PRO A 1 92 ? 0.997 2.976 14.480 1.00 88.81 92 PRO A O 1
ATOM 669 N N . LEU A 1 93 ? -0.979 2.951 15.545 1.00 85.06 93 LEU A N 1
ATOM 670 C CA . LEU A 1 93 ? -1.233 1.530 15.292 1.00 85.06 93 LEU A CA 1
ATOM 671 C C . LEU A 1 93 ? -1.867 1.305 13.915 1.00 85.06 93 LEU A C 1
ATOM 673 O O . LEU A 1 93 ? -1.523 0.359 13.212 1.00 85.06 93 LEU A O 1
ATOM 677 N N . VAL A 1 94 ? -2.809 2.172 13.530 1.00 88.69 94 VAL A N 1
ATOM 678 C CA . VAL A 1 94 ? -3.566 2.051 12.277 1.00 88.69 94 VAL A CA 1
ATOM 679 C C . VAL A 1 94 ? -3.752 3.399 11.592 1.00 88.69 94 VAL A C 1
ATOM 681 O O . VAL A 1 94 ? -3.773 4.457 12.226 1.00 88.69 94 VAL A O 1
ATOM 684 N N . ARG A 1 95 ? -3.932 3.364 10.269 1.00 87.81 95 ARG A N 1
ATOM 685 C CA . ARG A 1 95 ? -4.416 4.526 9.517 1.00 87.81 95 ARG A CA 1
ATOM 686 C C . ARG A 1 95 ? -5.862 4.805 9.911 1.00 87.81 95 ARG A C 1
ATOM 688 O O . ARG A 1 95 ? -6.648 3.874 10.053 1.00 87.81 95 ARG A O 1
ATOM 695 N N . ASN A 1 96 ? -6.216 6.078 10.036 1.00 89.12 96 ASN A N 1
ATOM 696 C CA . ASN A 1 96 ? -7.601 6.453 10.261 1.00 89.12 96 ASN A CA 1
ATOM 697 C C . ASN A 1 96 ? -8.368 6.454 8.936 1.00 89.12 96 ASN A C 1
ATOM 699 O O . ASN A 1 96 ? -8.149 7.324 8.096 1.00 89.12 96 ASN A O 1
ATOM 703 N N . SER A 1 97 ? -9.262 5.486 8.752 1.00 85.94 97 SER A N 1
ATOM 704 C CA . SER A 1 97 ? -10.092 5.364 7.549 1.00 85.94 97 SER A CA 1
ATOM 705 C C . SER A 1 97 ? -11.161 6.455 7.426 1.00 85.94 97 SER A C 1
ATOM 707 O O . SER A 1 97 ? -11.609 6.720 6.315 1.00 85.94 97 SER A O 1
ATOM 709 N N . SER A 1 98 ? -11.524 7.119 8.528 1.00 85.06 98 SER A N 1
ATOM 710 C CA . SER A 1 98 ? -12.459 8.255 8.538 1.00 85.06 98 SER A CA 1
ATOM 711 C C . SER A 1 98 ? -11.796 9.609 8.278 1.00 85.06 98 SER A C 1
ATOM 713 O O . SER A 1 98 ? -12.502 10.603 8.108 1.00 85.06 98 SER A O 1
ATOM 715 N N . ALA A 1 99 ? -10.462 9.688 8.259 1.00 79.94 99 ALA A N 1
ATOM 716 C CA . ALA A 1 99 ? -9.793 10.954 7.993 1.00 79.94 99 ALA A CA 1
ATOM 717 C C . ALA A 1 99 ? -10.074 11.393 6.541 1.00 79.94 99 ALA A C 1
ATOM 719 O O . ALA A 1 99 ? -9.854 10.599 5.617 1.00 79.94 99 ALA A O 1
ATOM 720 N N . PRO A 1 100 ? -10.531 12.640 6.299 1.00 63.41 100 PRO A N 1
ATOM 721 C CA . PRO A 1 100 ? -10.619 13.163 4.943 1.00 63.41 100 PRO A CA 1
ATOM 722 C C . PRO A 1 100 ? -9.231 13.069 4.309 1.00 63.41 100 PRO A C 1
ATOM 724 O O . PRO A 1 100 ? -8.232 13.391 4.953 1.00 63.41 100 PRO A O 1
ATOM 727 N N . SER A 1 101 ? -9.157 12.583 3.067 1.00 54.81 101 SER A N 1
ATOM 728 C CA . SER A 1 101 ? -7.888 12.432 2.354 1.00 54.81 101 SER A CA 1
ATOM 729 C C . SER A 1 101 ? -7.236 13.807 2.171 1.00 54.81 101 SER A C 1
ATOM 731 O O . SER A 1 101 ? -7.491 14.512 1.197 1.00 54.81 101 SER A O 1
ATOM 733 N N . ALA A 1 102 ? -6.408 14.214 3.130 1.00 52.97 102 ALA A N 1
ATOM 734 C CA . ALA A 1 102 ? -5.513 15.347 2.996 1.00 52.97 102 ALA A CA 1
ATOM 735 C C . ALA A 1 102 ? -4.432 14.923 1.995 1.00 52.97 102 ALA A C 1
ATOM 737 O O . ALA A 1 102 ? -3.527 14.169 2.336 1.00 52.97 102 ALA A O 1
ATOM 738 N N . ALA A 1 103 ? -4.624 15.305 0.732 1.00 54.09 103 ALA A N 1
ATOM 739 C CA . ALA A 1 103 ? -3.941 14.783 -0.445 1.00 54.09 103 ALA A CA 1
ATOM 740 C C . ALA A 1 103 ? -2.422 14.539 -0.289 1.00 54.09 103 ALA A C 1
ATOM 742 O O . ALA A 1 103 ? -1.646 15.489 -0.202 1.00 54.09 103 ALA A O 1
ATOM 743 N N . PRO A 1 104 ? -1.991 13.273 -0.464 1.00 51.28 104 PRO A N 1
ATOM 744 C CA . PRO A 1 104 ? -0.687 12.909 -1.013 1.00 51.28 104 PRO A CA 1
ATOM 745 C C . PRO A 1 104 ? -0.825 12.347 -2.443 1.00 51.28 104 PRO A C 1
ATOM 747 O O . PRO A 1 104 ? 0.160 12.225 -3.161 1.00 51.28 104 PRO A O 1
ATOM 750 N N . ALA A 1 105 ? -2.045 12.035 -2.898 1.00 53.81 105 ALA A N 1
ATOM 751 C CA . ALA A 1 105 ? -2.285 11.347 -4.167 1.00 53.81 105 ALA A CA 1
ATOM 752 C C . ALA A 1 105 ? -1.855 12.173 -5.390 1.00 53.81 105 ALA A C 1
ATOM 754 O O . ALA A 1 105 ? -1.337 11.606 -6.346 1.00 53.81 105 ALA A O 1
ATOM 755 N N . ALA A 1 106 ? -2.001 13.502 -5.350 1.00 52.47 106 ALA A N 1
ATOM 756 C CA . ALA A 1 106 ? -1.564 14.384 -6.433 1.00 52.47 106 ALA A CA 1
ATOM 757 C C . ALA A 1 106 ? -0.030 14.472 -6.528 1.00 52.47 106 ALA A C 1
ATOM 759 O O . ALA A 1 106 ? 0.516 14.385 -7.624 1.00 52.47 106 ALA A O 1
ATOM 760 N N . ALA A 1 107 ? 0.668 14.559 -5.389 1.00 50.38 107 ALA A N 1
ATOM 761 C CA . ALA A 1 107 ? 2.130 14.568 -5.345 1.00 50.38 107 ALA A CA 1
ATOM 762 C C . ALA A 1 107 ? 2.710 13.210 -5.772 1.00 50.38 107 ALA A C 1
ATOM 764 O O . ALA A 1 107 ? 3.619 13.159 -6.594 1.00 50.38 107 ALA A O 1
ATOM 765 N N . THR A 1 108 ? 2.138 12.095 -5.304 1.00 50.91 108 THR A N 1
ATOM 766 C CA . THR A 1 108 ? 2.556 10.7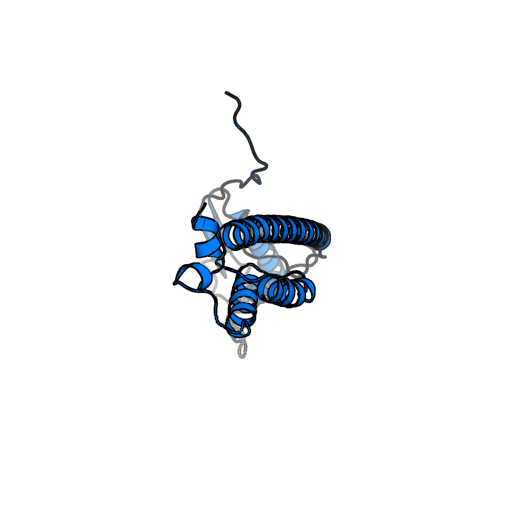51 -5.732 1.00 50.91 108 THR A CA 1
ATOM 767 C C . THR A 1 108 ? 2.240 10.495 -7.210 1.00 50.91 108 THR A C 1
ATOM 769 O O . THR A 1 108 ? 3.057 9.902 -7.911 1.00 50.91 108 THR A O 1
ATOM 772 N N . ALA A 1 109 ? 1.097 10.963 -7.724 1.00 53.59 109 ALA A N 1
ATOM 773 C CA . ALA A 1 109 ? 0.748 10.837 -9.140 1.00 53.59 109 ALA A CA 1
ATOM 774 C C . ALA A 1 109 ? 1.642 11.695 -10.047 1.00 53.59 109 ALA A C 1
ATOM 776 O O . ALA A 1 109 ? 2.016 11.234 -11.128 1.00 53.59 109 ALA A O 1
ATOM 777 N N . TRP A 1 110 ? 2.014 12.899 -9.601 1.00 51.97 110 TRP A N 1
ATOM 778 C CA . TRP A 1 110 ? 2.950 13.781 -10.297 1.00 51.97 110 TRP A CA 1
ATOM 779 C C . TRP A 1 110 ? 4.365 13.190 -10.326 1.00 51.97 110 TRP A C 1
ATOM 781 O O . TRP A 1 110 ? 4.902 12.998 -11.413 1.00 51.97 110 TRP A O 1
ATOM 791 N N . VAL A 1 111 ? 4.902 12.749 -9.180 1.00 58.03 111 VAL A N 1
ATOM 792 C CA . VAL A 1 111 ? 6.207 12.058 -9.100 1.00 58.03 111 VAL A CA 1
ATOM 793 C C . VAL A 1 111 ? 6.217 10.784 -9.951 1.00 58.03 111 VAL A C 1
ATOM 795 O O . VAL A 1 111 ? 7.176 10.520 -10.672 1.00 58.03 111 VAL A O 1
ATOM 798 N N . ALA A 1 112 ? 5.137 9.997 -9.940 1.00 50.53 112 ALA A N 1
ATOM 799 C CA . ALA A 1 112 ? 5.025 8.824 -10.805 1.00 50.53 112 ALA A CA 1
ATOM 800 C C . ALA A 1 112 ? 4.946 9.204 -12.297 1.00 50.53 112 ALA A C 1
ATOM 802 O O . ALA A 1 112 ? 5.415 8.453 -13.151 1.00 50.53 112 ALA A O 1
ATOM 803 N N . GLY A 1 113 ? 4.350 10.353 -12.627 1.00 54.16 113 GLY A N 1
ATOM 804 C CA . GLY A 1 113 ? 4.323 10.918 -13.975 1.00 54.16 113 GLY A CA 1
ATOM 805 C C . GLY A 1 113 ? 5.710 11.333 -14.460 1.00 54.16 113 GLY A C 1
ATOM 806 O O . GLY A 1 113 ? 6.122 10.900 -15.536 1.00 54.16 113 GLY A O 1
ATOM 807 N N . GLU A 1 114 ? 6.446 12.090 -13.647 1.00 57.88 114 GLU A N 1
ATOM 808 C CA . GLU A 1 114 ? 7.821 12.507 -13.941 1.00 57.88 114 GLU A CA 1
ATOM 809 C C . GLU A 1 114 ? 8.770 11.314 -14.044 1.00 57.88 114 GLU A C 1
ATOM 811 O O . GLU A 1 114 ? 9.516 11.212 -15.014 1.00 57.88 114 GLU A O 1
ATOM 816 N N . MET A 1 115 ? 8.678 10.348 -13.125 1.00 42.59 115 MET A N 1
ATOM 817 C CA . MET A 1 115 ? 9.487 9.130 -13.174 1.00 42.59 115 MET A CA 1
ATOM 818 C C . MET A 1 115 ? 9.209 8.321 -14.448 1.00 42.59 115 MET A C 1
ATOM 820 O O . MET A 1 115 ? 10.137 7.854 -15.101 1.00 42.59 115 MET A O 1
ATOM 824 N N . ARG A 1 116 ? 7.941 8.193 -14.868 1.00 49.28 116 ARG A N 1
ATOM 825 C CA . ARG A 1 116 ? 7.588 7.535 -16.140 1.00 49.28 116 ARG A CA 1
ATOM 826 C C . ARG A 1 116 ? 8.122 8.288 -17.357 1.00 49.28 116 ARG A C 1
ATOM 828 O O . ARG A 1 116 ? 8.531 7.646 -18.323 1.00 49.28 116 ARG A O 1
ATOM 835 N N . ALA A 1 117 ? 8.095 9.619 -17.340 1.00 58.62 117 ALA A N 1
ATOM 836 C CA . ALA A 1 117 ? 8.641 10.439 -18.417 1.00 58.62 117 ALA A CA 1
ATOM 837 C C . ALA A 1 117 ? 10.170 10.307 -18.496 1.00 58.62 117 ALA A C 1
ATOM 839 O O . ALA A 1 117 ? 10.701 10.101 -19.586 1.00 58.62 117 ALA A O 1
ATOM 840 N N . TYR A 1 118 ? 10.849 10.328 -17.347 1.00 52.84 118 TYR A N 1
ATOM 841 C CA . TYR A 1 118 ? 12.289 10.113 -17.232 1.00 52.84 118 TYR A CA 1
ATOM 842 C C . TYR A 1 118 ? 12.696 8.718 -17.717 1.00 52.84 118 TYR A C 1
ATOM 844 O O . TYR A 1 118 ? 13.519 8.607 -18.619 1.00 52.84 118 TYR A O 1
ATOM 852 N N . VAL A 1 119 ? 12.048 7.656 -17.223 1.00 50.91 119 VAL A N 1
ATOM 853 C CA . VAL A 1 119 ? 12.306 6.272 -17.664 1.00 50.91 119 VAL A CA 1
ATOM 854 C C . VAL A 1 119 ? 12.072 6.120 -19.166 1.00 50.91 119 VAL A C 1
ATOM 856 O O . VAL A 1 119 ? 12.878 5.504 -19.853 1.00 50.91 119 VAL A O 1
ATOM 859 N N . ARG A 1 120 ? 11.006 6.712 -19.716 1.00 54.59 120 ARG A N 1
ATOM 860 C CA . ARG A 1 120 ? 10.751 6.687 -21.164 1.00 54.59 120 ARG A CA 1
ATOM 861 C C . ARG A 1 120 ? 11.841 7.405 -21.951 1.00 54.59 120 ARG A C 1
ATOM 863 O O . ARG A 1 120 ? 12.237 6.916 -23.008 1.00 54.59 120 ARG A O 1
ATOM 870 N N . HIS A 1 121 ? 12.277 8.568 -21.477 1.00 57.69 121 HIS A N 1
ATOM 871 C CA . HIS A 1 121 ? 13.334 9.340 -22.116 1.00 57.69 121 HIS A CA 1
ATOM 872 C C . HIS A 1 121 ? 14.651 8.564 -22.108 1.00 57.69 121 HIS A C 1
ATOM 874 O O . HIS A 1 121 ? 15.255 8.399 -23.166 1.00 57.69 121 HIS A O 1
ATOM 880 N N . GLU A 1 122 ? 15.029 8.012 -20.955 1.00 58.94 122 GLU A N 1
ATOM 881 C CA . GLU A 1 122 ? 16.263 7.248 -20.803 1.00 58.94 122 GLU A CA 1
ATOM 882 C C . GLU A 1 122 ? 16.228 5.968 -21.642 1.00 58.94 122 GLU A C 1
ATOM 884 O O . GLU A 1 122 ? 17.139 5.736 -22.425 1.00 58.94 122 GLU A O 1
ATOM 889 N N . LEU A 1 123 ? 15.124 5.209 -21.614 1.00 54.62 123 LEU A N 1
ATOM 890 C CA . LEU A 1 123 ? 14.944 4.041 -22.483 1.00 54.62 123 LEU A CA 1
ATOM 891 C C . LEU A 1 123 ? 15.032 4.418 -23.966 1.00 54.62 123 LEU A C 1
ATOM 893 O O . LEU A 1 123 ? 15.699 3.737 -24.734 1.00 54.62 123 LEU A O 1
ATOM 897 N N . SER A 1 124 ? 14.397 5.517 -24.382 1.00 64.25 124 SER A N 1
ATOM 898 C CA . SER A 1 124 ? 14.451 5.975 -25.777 1.00 64.25 124 SER A CA 1
ATOM 899 C C . SER A 1 124 ? 15.862 6.383 -26.190 1.00 64.25 124 SER A C 1
ATOM 901 O O . SER A 1 124 ? 16.254 6.162 -27.334 1.00 64.25 124 SER A O 1
ATOM 903 N N . LYS A 1 125 ? 16.619 6.998 -25.279 1.00 68.62 125 LYS A N 1
ATOM 904 C CA . LYS A 1 125 ? 18.015 7.363 -25.495 1.00 68.62 125 LYS A CA 1
ATOM 905 C C . LYS A 1 125 ? 18.881 6.112 -25.621 1.00 68.62 125 LYS A C 1
ATOM 907 O O . LYS A 1 125 ? 19.552 5.977 -26.637 1.00 68.62 125 LYS A O 1
ATOM 912 N N . THR A 1 126 ? 18.782 5.171 -24.681 1.00 66.00 126 THR A N 1
ATOM 913 C CA . THR A 1 126 ? 19.503 3.890 -24.736 1.00 66.00 126 THR A CA 1
ATOM 914 C C . THR A 1 126 ? 19.197 3.147 -26.031 1.00 66.00 126 THR A C 1
ATOM 916 O O . THR A 1 126 ? 20.107 2.727 -26.728 1.00 66.00 126 THR A O 1
ATOM 919 N N . VAL A 1 127 ? 17.929 3.058 -26.433 1.00 68.50 127 VAL A N 1
ATOM 920 C CA . VAL A 1 127 ? 17.534 2.382 -27.679 1.00 68.50 127 VAL A CA 1
ATOM 921 C C . VAL A 1 127 ? 18.121 3.071 -28.914 1.00 68.50 127 VAL A C 1
ATOM 923 O O . VAL A 1 127 ? 18.565 2.395 -29.839 1.00 68.50 127 VAL A O 1
ATOM 926 N N . ARG A 1 128 ? 18.169 4.410 -28.941 1.00 65.88 128 ARG A N 1
ATOM 927 C CA . ARG A 1 128 ? 18.819 5.163 -30.029 1.00 65.88 128 ARG A CA 1
ATOM 928 C C . ARG A 1 128 ? 20.327 4.936 -30.064 1.00 65.88 128 ARG A C 1
ATOM 930 O O . ARG A 1 128 ? 20.881 4.814 -31.152 1.00 65.88 128 ARG A O 1
ATOM 937 N N . GLU A 1 129 ? 20.976 4.892 -28.906 1.00 69.88 129 GLU A N 1
ATOM 938 C CA . GLU A 1 129 ? 22.410 4.617 -28.790 1.00 69.88 129 GLU A CA 1
ATOM 939 C C . GLU A 1 129 ? 22.732 3.192 -29.256 1.00 69.88 129 GLU A C 1
ATOM 941 O O . GLU A 1 129 ? 23.608 3.014 -30.097 1.00 69.88 129 GLU A O 1
ATOM 946 N N . GLU A 1 130 ? 21.968 2.196 -28.812 1.00 67.38 130 GLU A N 1
ATOM 947 C CA . GLU A 1 130 ? 22.091 0.797 -29.242 1.00 67.38 130 GLU A CA 1
ATOM 948 C C . GLU A 1 130 ? 21.884 0.650 -30.758 1.00 67.38 130 GLU A C 1
ATOM 950 O O . GLU A 1 130 ? 22.689 0.021 -31.444 1.00 67.38 130 GLU A O 1
ATOM 955 N N . LEU A 1 131 ? 20.862 1.304 -31.325 1.00 68.19 131 LEU A N 1
ATOM 956 C CA . LEU A 1 131 ? 20.642 1.338 -32.776 1.00 68.19 131 LEU A CA 1
ATOM 957 C C . LEU A 1 131 ? 21.804 1.998 -33.531 1.00 68.19 131 LEU A C 1
ATOM 959 O O . LEU A 1 131 ? 22.183 1.523 -34.602 1.00 68.19 131 LEU A O 1
ATOM 963 N N . ALA A 1 132 ? 22.390 3.068 -32.988 1.00 70.69 132 ALA A N 1
ATOM 964 C CA . ALA A 1 132 ? 23.542 3.737 -33.588 1.00 70.69 132 ALA A CA 1
ATOM 965 C C . ALA A 1 132 ? 24.813 2.873 -33.531 1.00 70.69 132 ALA A C 1
ATOM 967 O O . ALA A 1 132 ? 25.605 2.857 -34.475 1.00 70.69 132 ALA A O 1
ATOM 968 N N . GLN A 1 133 ? 25.013 2.111 -32.456 1.00 70.00 133 GLN A N 1
ATOM 969 C CA . GLN A 1 133 ? 26.131 1.175 -32.379 1.00 70.00 133 GLN A CA 1
ATOM 970 C C . GLN A 1 133 ? 25.930 -0.023 -33.317 1.00 70.00 133 GLN A C 1
ATOM 972 O O . GLN A 1 133 ? 26.884 -0.458 -33.971 1.00 70.00 133 GLN A O 1
ATOM 977 N N . LEU A 1 134 ? 24.692 -0.511 -33.450 1.00 68.25 134 LEU A N 1
ATOM 978 C CA . LEU A 1 134 ? 24.339 -1.542 -34.426 1.00 68.25 134 LEU A CA 1
ATOM 979 C C . LEU A 1 134 ? 24.582 -1.065 -35.853 1.00 68.25 134 LEU A C 1
ATOM 981 O O . LEU A 1 134 ? 25.161 -1.806 -36.647 1.00 68.25 134 LEU A O 1
ATOM 985 N N . TRP A 1 135 ? 24.219 0.183 -36.158 1.00 69.25 135 TRP A N 1
ATOM 986 C CA . TRP A 1 135 ? 24.532 0.828 -37.431 1.00 69.25 135 TRP A CA 1
ATOM 987 C C . TRP A 1 135 ? 26.030 0.767 -37.730 1.00 69.25 135 TRP A C 1
ATOM 989 O O . TRP A 1 135 ? 26.441 0.234 -38.762 1.00 69.25 135 TRP A O 1
ATOM 999 N N . ALA A 1 136 ? 26.851 1.220 -36.784 1.00 75.06 136 ALA A N 1
ATOM 1000 C CA . ALA A 1 136 ? 28.297 1.206 -36.942 1.00 75.06 136 ALA A CA 1
ATOM 1001 C C . ALA A 1 136 ? 28.846 -0.227 -37.118 1.00 75.06 136 ALA A C 1
ATOM 1003 O O . ALA A 1 136 ? 29.798 -0.436 -37.866 1.00 75.06 136 ALA A O 1
ATOM 1004 N N . GLY A 1 137 ? 28.248 -1.229 -36.463 1.00 73.69 137 GLY A N 1
ATOM 1005 C CA . GLY A 1 137 ? 28.591 -2.645 -36.641 1.00 73.69 137 GLY A CA 1
ATOM 1006 C C . GLY A 1 137 ? 28.279 -3.170 -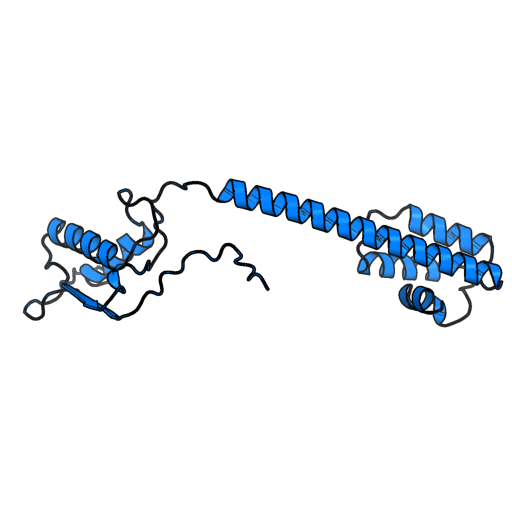38.039 1.00 73.69 137 GLY A C 1
ATOM 1007 O O . GLY A 1 137 ? 29.146 -3.759 -38.684 1.00 73.69 137 GLY A O 1
ATOM 1008 N N . VAL A 1 138 ? 27.071 -2.904 -38.534 1.00 71.56 138 VAL A N 1
ATOM 1009 C CA . VAL A 1 138 ? 26.638 -3.305 -39.879 1.00 71.56 138 VAL A CA 1
ATOM 1010 C C . VAL A 1 138 ? 27.496 -2.636 -40.955 1.00 71.56 138 VAL A C 1
ATOM 1012 O O . VAL A 1 138 ? 27.904 -3.306 -41.902 1.00 71.56 138 VAL A O 1
ATOM 1015 N N . GLU A 1 139 ? 27.821 -1.347 -40.811 1.00 72.69 139 GLU A N 1
ATOM 1016 C CA . GLU A 1 139 ? 28.707 -0.644 -41.747 1.00 72.69 139 GLU A CA 1
ATOM 1017 C C . GLU A 1 139 ? 30.114 -1.241 -41.778 1.00 72.69 139 GLU A C 1
ATOM 1019 O O . GLU A 1 139 ? 30.665 -1.449 -42.861 1.00 72.69 139 GLU A O 1
ATOM 1024 N N . ARG A 1 140 ? 30.684 -1.575 -40.614 1.00 75.38 140 ARG A N 1
ATOM 1025 C CA . ARG A 1 140 ? 32.001 -2.223 -40.536 1.00 75.38 140 ARG A CA 1
ATOM 1026 C C . ARG A 1 140 ? 32.012 -3.575 -41.239 1.00 75.38 140 ARG A C 1
ATOM 1028 O O . ARG A 1 140 ? 32.927 -3.853 -42.011 1.00 75.38 140 ARG A O 1
ATOM 1035 N N . GLU A 1 141 ? 31.007 -4.411 -41.002 1.00 72.56 141 GLU A N 1
ATOM 1036 C CA . GLU A 1 141 ? 30.940 -5.738 -41.622 1.00 72.56 141 GLU A CA 1
ATOM 1037 C C . GLU A 1 141 ? 30.622 -5.666 -43.125 1.00 72.56 141 GLU A C 1
ATOM 1039 O O . GLU A 1 141 ? 31.146 -6.463 -43.907 1.00 72.56 141 GLU A O 1
ATOM 1044 N N . ALA A 1 142 ? 29.858 -4.660 -43.560 1.00 71.88 142 ALA A N 1
ATOM 1045 C CA . ALA A 1 142 ? 29.679 -4.354 -44.978 1.00 71.88 142 ALA A CA 1
ATOM 1046 C C . ALA A 1 142 ? 30.997 -3.909 -45.637 1.00 71.88 142 ALA A C 1
ATOM 1048 O O . ALA A 1 142 ? 31.335 -4.405 -46.710 1.00 71.88 142 ALA A O 1
ATOM 1049 N N . MET A 1 143 ? 31.788 -3.046 -44.986 1.00 75.12 143 MET A N 1
ATOM 1050 C CA . MET A 1 143 ? 33.122 -2.656 -45.472 1.00 75.12 143 MET A CA 1
ATOM 1051 C C . MET A 1 143 ? 34.095 -3.839 -45.548 1.00 75.12 143 MET A C 1
ATOM 1053 O O . MET A 1 143 ? 34.967 -3.863 -46.413 1.00 75.12 143 MET A O 1
ATOM 1057 N N . ARG A 1 144 ? 33.935 -4.840 -44.674 1.00 76.94 144 ARG A N 1
ATOM 1058 C CA . ARG A 1 144 ? 34.707 -6.093 -44.696 1.00 76.94 144 ARG A CA 1
ATOM 1059 C C . ARG A 1 144 ? 34.228 -7.096 -45.758 1.00 76.94 144 ARG A C 1
ATOM 1061 O O . ARG A 1 144 ? 34.861 -8.133 -45.925 1.00 76.94 144 ARG A O 1
ATOM 1068 N N . GLY A 1 145 ? 33.144 -6.796 -46.480 1.00 74.69 145 GLY A N 1
ATOM 1069 C CA . GLY A 1 145 ? 32.610 -7.627 -47.562 1.00 74.69 145 GLY A CA 1
ATOM 1070 C C . GLY A 1 145 ? 31.694 -8.771 -47.114 1.00 74.69 145 GLY A C 1
ATOM 1071 O O . GLY A 1 145 ? 31.322 -9.597 -47.943 1.00 74.69 145 GLY A O 1
ATOM 1072 N N . TYR A 1 146 ? 31.306 -8.830 -45.835 1.00 70.69 146 TYR A N 1
ATOM 1073 C CA . TYR A 1 146 ? 30.465 -9.910 -45.297 1.00 70.69 146 TYR A CA 1
ATOM 1074 C C . TYR A 1 146 ? 28.960 -9.696 -45.518 1.00 70.69 146 TYR A C 1
ATOM 1076 O O . TYR A 1 146 ? 28.182 -10.642 -45.412 1.00 70.69 146 TYR A O 1
ATOM 1084 N N . LEU A 1 147 ? 28.539 -8.470 -45.843 1.00 70.38 147 LEU A N 1
ATOM 1085 C CA . LEU A 1 147 ? 27.148 -8.118 -46.130 1.00 70.38 147 LEU A CA 1
ATOM 1086 C C . LEU A 1 147 ? 27.041 -7.471 -47.510 1.00 70.38 147 LEU A C 1
ATOM 1088 O O . LEU A 1 147 ? 27.695 -6.466 -47.787 1.00 70.38 147 LEU A O 1
ATOM 1092 N N . SER A 1 148 ? 26.179 -8.022 -48.366 1.00 75.50 148 SER A N 1
ATOM 1093 C CA . SER A 1 148 ? 25.873 -7.413 -49.661 1.00 75.50 148 SER A CA 1
ATOM 1094 C C . SER A 1 148 ? 25.053 -6.129 -49.492 1.00 75.50 148 SER A C 1
ATOM 1096 O O . SER A 1 148 ? 24.316 -5.948 -48.518 1.00 75.50 148 SER A O 1
ATOM 1098 N N . ASP A 1 149 ? 25.118 -5.242 -50.484 1.00 73.81 149 ASP A N 1
ATOM 1099 C CA . ASP A 1 149 ? 24.374 -3.976 -50.488 1.00 73.81 149 ASP A CA 1
ATOM 1100 C C . ASP A 1 149 ? 22.846 -4.189 -50.410 1.00 73.81 149 ASP A C 1
ATOM 1102 O O . ASP A 1 149 ? 22.114 -3.394 -49.813 1.00 73.81 149 ASP A O 1
ATOM 1106 N N . ALA A 1 150 ? 22.366 -5.301 -50.981 1.00 73.81 150 ALA A N 1
ATOM 1107 C CA . ALA A 1 150 ? 20.973 -5.733 -50.924 1.00 73.81 150 ALA A CA 1
ATOM 1108 C C . ALA A 1 150 ? 20.583 -6.237 -49.525 1.00 73.81 150 ALA A C 1
ATOM 1110 O O . ALA A 1 150 ? 19.551 -5.817 -48.995 1.00 73.81 150 ALA A O 1
ATOM 1111 N N . ALA A 1 151 ? 21.430 -7.062 -48.899 1.00 69.62 151 ALA A N 1
ATOM 1112 C CA . ALA A 1 151 ? 21.223 -7.545 -47.535 1.00 69.62 151 ALA A CA 1
ATOM 1113 C C . ALA A 1 151 ? 21.194 -6.384 -46.528 1.00 69.62 151 ALA A C 1
ATOM 1115 O O . ALA A 1 151 ? 20.304 -6.314 -45.681 1.00 69.62 151 ALA A O 1
ATOM 1116 N N . ARG A 1 152 ? 22.092 -5.403 -46.695 1.00 72.31 152 ARG A N 1
ATOM 1117 C CA . ARG A 1 152 ? 22.120 -4.168 -45.898 1.00 72.31 152 ARG A CA 1
ATOM 1118 C C . ARG A 1 152 ? 20.802 -3.391 -45.988 1.00 72.31 152 ARG A C 1
ATOM 1120 O O . 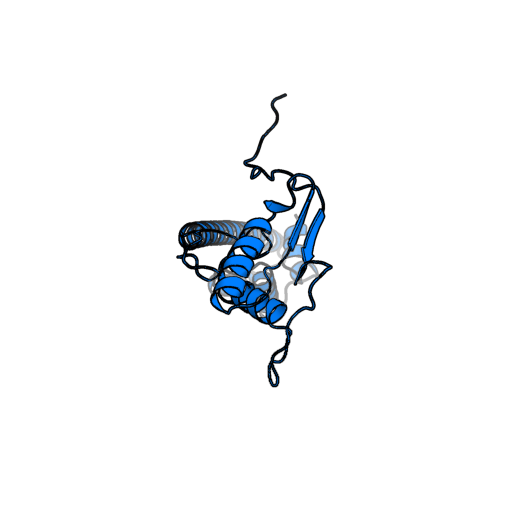ARG A 1 152 ? 20.249 -2.985 -44.970 1.00 72.31 152 ARG A O 1
ATOM 1127 N N . LYS A 1 153 ? 20.272 -3.192 -47.201 1.00 75.62 153 LYS A N 1
ATOM 1128 C CA . LYS A 1 153 ? 19.007 -2.463 -47.420 1.00 75.62 153 LYS A CA 1
ATOM 1129 C C . LYS A 1 153 ? 17.791 -3.208 -46.861 1.00 75.62 153 LYS A C 1
ATOM 1131 O O . LYS A 1 153 ? 16.886 -2.566 -46.330 1.00 75.62 153 LYS A O 1
ATOM 1136 N N . ALA A 1 154 ? 17.762 -4.537 -46.974 1.00 71.19 154 ALA A N 1
ATOM 1137 C CA . ALA A 1 154 ? 16.678 -5.368 -46.448 1.00 71.19 154 ALA A CA 1
ATOM 1138 C C . ALA A 1 154 ? 16.628 -5.341 -44.913 1.00 71.19 154 ALA A C 1
ATOM 1140 O O . ALA A 1 154 ? 15.562 -5.117 -44.340 1.00 71.19 154 ALA A O 1
ATOM 1141 N N . LEU A 1 155 ? 17.790 -5.475 -44.263 1.00 70.25 155 LEU A N 1
ATOM 1142 C CA . LEU A 1 155 ? 17.922 -5.365 -42.810 1.00 70.25 155 LEU A CA 1
ATOM 1143 C C . LEU A 1 155 ? 17.429 -4.000 -42.306 1.00 70.25 155 LEU A C 1
ATOM 1145 O O . LEU A 1 155 ? 16.776 -3.911 -41.272 1.00 70.25 155 LEU A O 1
ATOM 1149 N N . TRP A 1 156 ? 17.687 -2.929 -43.058 1.00 68.38 156 TRP A N 1
ATOM 1150 C CA . TRP A 1 156 ? 17.288 -1.591 -42.634 1.00 68.38 156 TRP A CA 1
ATOM 1151 C C . TRP A 1 156 ? 15.790 -1.317 -42.762 1.00 68.38 156 TRP A C 1
ATOM 1153 O O . TRP A 1 156 ? 15.205 -0.723 -41.862 1.00 68.38 156 TRP A O 1
ATOM 1163 N N . ARG A 1 157 ? 15.141 -1.791 -43.833 1.00 71.44 157 ARG A N 1
ATOM 1164 C CA . ARG A 1 157 ? 13.673 -1.703 -43.942 1.00 71.44 157 ARG A CA 1
ATOM 1165 C C . ARG A 1 157 ? 12.988 -2.394 -42.764 1.00 71.44 157 ARG A C 1
ATOM 1167 O O . ARG A 1 157 ? 12.073 -1.835 -42.182 1.00 71.44 157 ARG A O 1
ATOM 1174 N N . ALA A 1 158 ? 13.505 -3.556 -42.371 1.00 68.38 158 ALA A N 1
ATOM 1175 C CA . ALA A 1 158 ? 13.014 -4.302 -41.221 1.00 68.38 158 ALA A CA 1
ATOM 1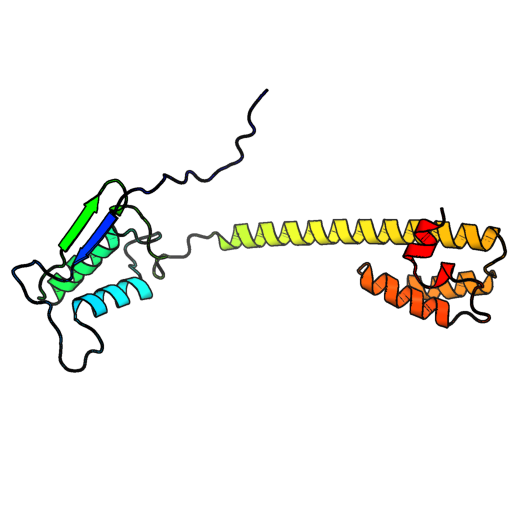176 C C . ALA A 1 158 ? 13.121 -3.534 -39.894 1.00 68.38 158 ALA A C 1
ATOM 1178 O O . ALA A 1 158 ? 12.242 -3.668 -39.050 1.00 68.38 158 ALA A O 1
ATOM 1179 N N . VAL A 1 159 ? 14.191 -2.756 -39.701 1.00 64.38 159 VAL A N 1
ATOM 1180 C CA . VAL A 1 159 ? 14.437 -1.999 -38.462 1.00 64.38 159 VAL A CA 1
ATOM 1181 C C . VAL A 1 159 ? 13.683 -0.666 -38.437 1.00 64.38 159 VAL A C 1
ATOM 1183 O O . VAL A 1 159 ? 13.222 -0.247 -37.380 1.00 64.38 159 VAL A O 1
ATOM 1186 N N . ALA A 1 160 ? 13.525 -0.009 -39.588 1.00 63.94 160 ALA A N 1
ATOM 1187 C CA . ALA A 1 160 ? 12.847 1.284 -39.700 1.00 63.94 160 ALA A CA 1
ATOM 1188 C C . ALA A 1 160 ? 11.334 1.214 -39.425 1.00 63.94 160 ALA A C 1
ATOM 1190 O O . ALA A 1 160 ? 10.756 2.199 -38.970 1.00 63.94 160 ALA A O 1
ATOM 1191 N N . ASP A 1 161 ? 10.711 0.057 -39.659 1.00 63.12 161 ASP A N 1
ATOM 1192 C CA . ASP A 1 161 ? 9.281 -0.165 -39.412 1.00 63.12 161 ASP A CA 1
ATOM 1193 C C . ASP A 1 161 ? 8.964 -0.483 -37.935 1.00 63.12 161 ASP A C 1
ATOM 1195 O O . ASP A 1 161 ? 7.810 -0.738 -37.578 1.00 63.12 161 ASP A O 1
ATOM 1199 N N . LEU A 1 162 ? 9.970 -0.480 -37.053 1.00 53.31 162 LEU A N 1
ATOM 1200 C CA . LEU A 1 162 ? 9.798 -0.856 -35.653 1.00 53.31 162 LEU A CA 1
ATOM 1201 C C . LEU A 1 162 ? 9.338 0.337 -34.788 1.00 53.31 162 LEU A C 1
ATOM 1203 O O . LEU A 1 162 ? 9.895 1.433 -34.894 1.00 53.31 162 LEU A O 1
ATOM 1207 N N . PRO A 1 163 ? 8.351 0.146 -33.888 1.00 51.41 163 PRO A N 1
ATOM 1208 C CA . PRO A 1 163 ? 8.005 1.135 -32.861 1.00 51.41 163 PRO A CA 1
ATOM 1209 C C . PRO A 1 163 ? 9.174 1.329 -31.871 1.00 51.41 163 PRO A C 1
ATOM 1211 O O . PRO A 1 163 ? 10.164 0.614 -31.957 1.00 51.41 163 PRO A O 1
ATOM 1214 N N . PRO A 1 164 ? 9.130 2.273 -30.911 1.00 57.31 164 PRO A N 1
ATOM 1215 C CA . PRO A 1 164 ? 10.144 2.323 -29.854 1.00 57.31 164 PRO A CA 1
ATOM 1216 C C . PRO A 1 164 ? 10.171 0.990 -29.087 1.00 57.31 164 PRO A C 1
ATOM 1218 O O . PRO A 1 164 ? 9.239 0.685 -28.345 1.00 57.31 164 PRO A O 1
ATOM 1221 N N . LEU A 1 165 ? 11.227 0.204 -29.306 1.00 59.69 165 LEU A N 1
ATOM 1222 C CA . LEU A 1 165 ? 11.385 -1.148 -28.773 1.00 59.69 165 LEU A CA 1
ATOM 1223 C C . LEU A 1 165 ? 12.276 -1.157 -27.537 1.00 59.69 165 LEU A C 1
ATOM 1225 O O . LEU A 1 165 ? 13.286 -0.467 -27.481 1.00 59.69 165 LEU A O 1
ATOM 1229 N N . THR A 1 166 ? 11.944 -2.002 -26.573 1.00 67.31 166 THR A N 1
ATOM 1230 C CA . THR A 1 166 ? 12.843 -2.407 -25.490 1.00 67.31 166 THR A CA 1
ATOM 1231 C C . THR A 1 166 ? 14.030 -3.227 -26.031 1.00 67.31 166 THR A C 1
ATOM 1233 O O . THR A 1 166 ? 13.934 -3.808 -27.115 1.00 67.31 166 THR A O 1
ATOM 1236 N N . PRO A 1 167 ? 15.145 -3.357 -25.284 1.00 61.03 167 PRO A N 1
ATOM 1237 C CA . PRO A 1 167 ? 16.294 -4.174 -25.704 1.00 61.03 167 PRO A CA 1
ATOM 1238 C C . PRO A 1 167 ? 15.937 -5.629 -26.062 1.00 61.03 167 PRO A C 1
ATOM 1240 O O . PRO A 1 167 ? 16.470 -6.202 -27.011 1.00 61.03 167 PRO A O 1
ATOM 1243 N N . THR A 1 168 ? 14.977 -6.223 -25.347 1.00 66.69 168 THR A N 1
ATOM 1244 C CA . THR A 1 168 ? 14.476 -7.577 -25.629 1.00 66.69 168 THR A CA 1
ATOM 1245 C C . THR A 1 168 ? 13.765 -7.652 -26.978 1.00 66.69 168 THR A C 1
ATOM 1247 O O . THR A 1 168 ? 13.983 -8.583 -27.755 1.00 66.69 168 THR A O 1
ATOM 1250 N N . GLU A 1 169 ? 12.921 -6.664 -27.271 1.00 67.81 169 GLU A N 1
ATOM 1251 C CA . GLU A 1 169 ? 12.191 -6.585 -28.535 1.00 67.81 169 GLU A CA 1
ATOM 1252 C C . GLU A 1 169 ? 13.141 -6.302 -29.706 1.00 67.81 169 GLU A C 1
ATOM 1254 O O . GLU A 1 169 ? 13.007 -6.917 -30.764 1.00 67.81 169 GLU A O 1
ATOM 1259 N N . LEU A 1 170 ? 14.169 -5.472 -29.496 1.00 67.00 170 LEU A N 1
ATOM 1260 C CA . LEU A 1 170 ? 15.234 -5.235 -30.472 1.00 67.00 170 LEU A CA 1
ATOM 1261 C C . LEU A 1 170 ? 15.958 -6.541 -30.841 1.00 67.00 170 LEU A C 1
ATOM 1263 O O . LEU A 1 170 ? 16.168 -6.826 -32.021 1.00 67.00 170 LEU A O 1
ATOM 1267 N N . GLY A 1 171 ? 16.264 -7.382 -29.847 1.00 69.69 171 GLY A N 1
ATOM 1268 C CA . GLY A 1 171 ? 16.865 -8.697 -30.074 1.00 69.69 171 GLY A CA 1
ATOM 1269 C C . GLY A 1 171 ? 15.968 -9.662 -30.858 1.00 69.69 171 GLY A C 1
ATOM 1270 O O . GLY A 1 171 ? 16.461 -10.424 -31.693 1.00 69.69 171 GLY A O 1
ATOM 1271 N N . ALA A 1 172 ? 14.651 -9.621 -30.641 1.00 70.38 172 ALA A N 1
ATOM 1272 C CA . ALA A 1 172 ? 13.699 -10.423 -31.409 1.00 70.38 172 ALA A CA 1
ATOM 1273 C C . ALA A 1 172 ? 13.614 -9.961 -32.875 1.00 70.38 172 ALA A C 1
ATOM 1275 O O . ALA A 1 172 ? 13.660 -10.787 -33.791 1.00 70.38 172 ALA A O 1
ATOM 1276 N N . CYS A 1 173 ? 13.561 -8.648 -33.105 1.00 67.12 173 CYS A N 1
ATOM 1277 C CA . CYS A 1 173 ? 13.527 -8.067 -34.445 1.00 67.12 173 CYS A CA 1
ATOM 1278 C C . CYS A 1 173 ? 14.823 -8.314 -35.224 1.00 67.12 173 CYS A C 1
ATOM 1280 O O . CYS A 1 173 ? 14.770 -8.631 -36.412 1.00 67.12 173 CYS A O 1
ATOM 1282 N N . TRP A 1 174 ? 15.976 -8.260 -34.552 1.00 72.88 174 TRP A N 1
ATOM 1283 C CA . TRP A 1 174 ? 17.267 -8.615 -35.141 1.00 72.88 174 TRP A CA 1
ATOM 1284 C C . TRP A 1 174 ? 17.276 -10.052 -35.674 1.00 72.88 174 TRP A C 1
ATOM 1286 O O . TRP A 1 174 ? 17.568 -10.282 -36.848 1.00 72.88 174 TRP A O 1
ATOM 1296 N N . LYS A 1 175 ? 16.879 -11.023 -34.840 1.00 75.31 175 LYS A N 1
ATOM 1297 C CA . LYS A 1 175 ? 16.807 -12.439 -35.239 1.00 75.31 175 LYS A CA 1
ATOM 1298 C C . LYS A 1 175 ? 15.854 -12.652 -36.412 1.00 75.31 175 LYS A C 1
ATOM 1300 O O . LYS A 1 175 ? 16.169 -13.403 -37.333 1.00 75.31 175 LYS A O 1
ATOM 1305 N N . TRP A 1 176 ? 14.710 -11.969 -36.396 1.00 75.06 176 TRP A N 1
ATOM 1306 C CA . TRP A 1 176 ? 13.742 -12.009 -37.489 1.00 75.06 176 TRP A CA 1
ATOM 1307 C C . TRP A 1 176 ? 14.316 -11.470 -38.807 1.00 75.06 176 TRP A C 1
ATOM 1309 O O . TRP A 1 176 ? 14.111 -12.083 -39.855 1.00 75.06 176 TRP A O 1
ATOM 1319 N N . ALA A 1 177 ? 15.046 -10.353 -38.761 1.00 70.56 177 ALA A N 1
ATOM 1320 C CA . ALA A 1 177 ? 15.627 -9.725 -39.942 1.00 70.56 177 ALA A CA 1
ATOM 1321 C C . ALA A 1 177 ? 16.757 -10.575 -40.542 1.00 70.56 177 ALA A C 1
ATOM 1323 O O . ALA A 1 177 ? 16.768 -10.813 -41.748 1.00 70.56 177 ALA A O 1
ATOM 1324 N N . VAL A 1 178 ? 17.662 -11.093 -39.703 1.00 73.62 178 VAL A N 1
ATOM 1325 C CA . VAL A 1 178 ? 18.783 -11.947 -40.134 1.00 73.62 178 VAL A CA 1
ATOM 1326 C C . VAL A 1 178 ? 18.287 -13.239 -40.786 1.00 73.62 178 VAL A C 1
ATOM 1328 O O . VAL A 1 178 ? 18.818 -13.639 -41.818 1.00 73.62 178 VAL A O 1
ATOM 1331 N N . ALA A 1 179 ? 17.229 -13.857 -40.253 1.00 75.38 179 ALA A N 1
ATOM 1332 C CA . ALA A 1 179 ? 16.648 -15.083 -40.809 1.00 75.38 179 ALA A CA 1
ATOM 1333 C C . ALA A 1 179 ? 16.025 -14.913 -42.211 1.00 75.38 179 ALA A C 1
ATOM 1335 O O . ALA A 1 179 ? 15.740 -15.906 -42.875 1.00 75.38 179 ALA A O 1
ATOM 1336 N N . ARG A 1 180 ? 15.778 -13.672 -42.653 1.00 71.88 180 ARG A N 1
ATOM 1337 C CA . ARG A 1 180 ? 15.201 -13.346 -43.969 1.00 71.88 180 ARG A CA 1
ATOM 1338 C C . ARG A 1 180 ? 16.241 -12.913 -45.002 1.00 71.88 180 ARG A C 1
ATOM 1340 O O . ARG A 1 180 ? 15.872 -12.642 -46.143 1.00 71.88 180 ARG A O 1
ATOM 1347 N N . LEU A 1 181 ? 17.508 -12.807 -44.610 1.00 70.62 181 LEU A N 1
ATOM 1348 C CA . LEU A 1 181 ? 18.597 -12.550 -45.542 1.00 70.62 181 LEU A CA 1
ATOM 1349 C C . LEU A 1 181 ? 18.901 -13.828 -46.328 1.00 70.62 181 LEU A C 1
ATOM 1351 O O . LEU A 1 181 ? 19.062 -14.893 -45.738 1.00 70.62 181 LEU A O 1
ATOM 1355 N N . ASP A 1 182 ? 18.993 -13.702 -47.650 1.00 69.81 182 ASP A N 1
ATOM 1356 C CA . ASP A 1 182 ? 19.388 -14.787 -48.545 1.00 69.81 182 ASP A CA 1
ATOM 1357 C C . ASP A 1 182 ? 20.547 -14.320 -49.453 1.00 69.81 182 ASP A C 1
ATOM 1359 O O . ASP A 1 182 ? 20.373 -13.352 -50.205 1.00 69.81 182 ASP A O 1
ATOM 1363 N N . PRO A 1 183 ? 21.740 -14.945 -49.367 1.00 68.50 183 PRO A N 1
ATOM 1364 C CA . PRO A 1 183 ? 22.111 -15.970 -48.388 1.00 68.50 183 PRO A CA 1
ATOM 1365 C C . PRO A 1 183 ? 22.223 -15.391 -46.964 1.00 68.50 183 PRO A C 1
ATOM 1367 O O . PRO A 1 183 ? 22.459 -14.187 -46.803 1.00 68.50 183 PRO A O 1
ATOM 1370 N N . PRO A 1 184 ? 22.087 -16.225 -45.917 1.00 66.38 184 PRO A N 1
ATOM 1371 C CA . PRO A 1 184 ? 22.312 -15.781 -44.549 1.00 66.38 184 PRO A CA 1
ATOM 1372 C C . PRO A 1 184 ? 23.758 -15.285 -44.380 1.00 66.38 184 PRO A C 1
ATOM 1374 O O . PRO A 1 184 ? 24.676 -15.836 -45.000 1.00 66.38 184 PRO A O 1
ATOM 1377 N N . PRO A 1 185 ? 23.989 -14.251 -43.552 1.00 67.31 185 PRO A N 1
ATOM 1378 C CA . PRO A 1 185 ? 25.325 -13.715 -43.340 1.00 67.31 185 PRO A CA 1
ATOM 1379 C C . PRO A 1 185 ? 26.246 -14.786 -42.726 1.00 67.31 185 PRO A C 1
ATOM 1381 O O . PRO A 1 185 ? 25.814 -15.550 -41.858 1.00 67.31 185 PRO A O 1
ATOM 1384 N N . PRO A 1 186 ? 27.513 -14.870 -43.164 1.00 66.06 186 PRO A N 1
ATOM 1385 C CA . PRO A 1 186 ? 28.434 -15.895 -42.696 1.00 66.06 186 PRO A CA 1
ATOM 1386 C C . PRO A 1 186 ? 28.891 -15.639 -41.249 1.00 66.06 186 PRO A C 1
ATOM 1388 O O . PRO A 1 186 ? 29.285 -14.529 -40.894 1.00 66.06 186 PRO A O 1
ATOM 1391 N N . GLY A 1 187 ? 28.915 -16.699 -40.433 1.00 66.94 187 GLY A N 1
ATOM 1392 C CA . GLY A 1 187 ? 29.490 -16.695 -39.082 1.00 66.94 187 GLY A CA 1
ATOM 1393 C C . GLY A 1 187 ? 28.484 -16.542 -37.932 1.00 66.94 187 GLY A C 1
ATOM 1394 O O . GLY A 1 187 ? 27.348 -16.109 -38.096 1.00 66.94 187 GLY A O 1
ATOM 1395 N N . ASP A 1 188 ? 28.931 -16.901 -36.729 1.00 68.31 188 ASP A N 1
ATOM 1396 C CA . ASP A 1 188 ? 28.183 -16.847 -35.461 1.00 68.31 188 ASP A CA 1
ATOM 1397 C C . ASP A 1 188 ? 27.933 -15.416 -34.946 1.00 68.31 188 ASP A C 1
ATOM 1399 O O . ASP A 1 188 ? 27.051 -15.185 -34.118 1.00 68.31 188 ASP A O 1
ATOM 1403 N N . ARG A 1 189 ? 28.652 -14.433 -35.491 1.00 66.94 189 ARG A N 1
ATOM 1404 C CA . ARG A 1 189 ? 28.646 -13.015 -35.091 1.00 66.94 189 ARG A CA 1
ATOM 1405 C C . ARG A 1 189 ? 27.304 -12.299 -35.285 1.00 66.94 189 ARG A C 1
ATOM 1407 O O . ARG A 1 189 ? 27.072 -11.272 -34.657 1.00 66.94 189 ARG A O 1
ATOM 1414 N N . PHE A 1 190 ? 26.416 -12.842 -36.120 1.00 67.38 190 PHE A N 1
ATOM 1415 C CA . PHE A 1 190 ? 25.098 -12.266 -36.423 1.00 67.38 190 PHE A CA 1
ATOM 1416 C C . PHE A 1 190 ? 23.942 -12.942 -35.660 1.00 67.38 190 PHE A C 1
ATOM 1418 O O . PHE A 1 190 ? 22.786 -12.562 -35.841 1.00 67.38 190 PHE A O 1
ATOM 1425 N N . THR A 1 191 ? 24.228 -13.919 -34.789 1.00 67.50 191 THR A N 1
ATOM 1426 C CA . THR A 1 191 ? 23.207 -14.663 -34.015 1.00 67.50 191 THR A CA 1
ATOM 1427 C C . THR A 1 191 ? 22.568 -13.851 -32.879 1.00 67.50 191 THR A C 1
ATOM 1429 O O . THR A 1 191 ? 21.437 -14.130 -32.469 1.00 67.50 191 THR A O 1
ATOM 1432 N N . ASP A 1 192 ? 23.267 -12.822 -32.400 1.00 71.44 192 ASP A N 1
ATOM 1433 C CA . ASP A 1 192 ? 22.835 -11.884 -31.365 1.00 71.44 192 ASP A CA 1
ATOM 1434 C C . ASP A 1 192 ? 23.354 -10.485 -31.719 1.00 71.44 192 ASP A C 1
ATOM 1436 O O . ASP A 1 192 ? 24.527 -10.321 -32.059 1.00 71.44 192 ASP A O 1
ATOM 1440 N N . TYR A 1 193 ? 22.493 -9.473 -31.614 1.00 69.12 193 TYR A N 1
ATOM 1441 C CA . TYR A 1 193 ? 22.869 -8.083 -31.866 1.00 69.12 193 TYR A CA 1
ATOM 1442 C C . TYR A 1 193 ? 23.991 -7.649 -30.908 1.00 69.12 193 TYR A C 1
ATOM 1444 O O . TYR A 1 193 ? 24.924 -6.960 -31.311 1.00 69.12 193 TYR A O 1
ATOM 1452 N N . SER A 1 194 ? 23.984 -8.153 -29.669 1.00 69.75 194 SER A N 1
ATOM 1453 C CA . SER A 1 194 ? 25.022 -7.854 -28.680 1.00 69.75 194 SER A CA 1
ATOM 1454 C C . SER A 1 194 ? 26.383 -8.441 -29.074 1.00 69.75 194 SER A C 1
ATOM 1456 O O . SER A 1 194 ? 27.421 -7.898 -28.705 1.00 69.75 194 SER A O 1
ATOM 1458 N N . ALA A 1 195 ? 26.416 -9.551 -29.820 1.00 70.44 195 ALA A N 1
ATOM 1459 C CA . ALA A 1 195 ? 27.660 -10.133 -30.327 1.00 70.44 195 ALA A CA 1
ATOM 1460 C C . ALA A 1 195 ? 28.284 -9.264 -31.430 1.00 70.44 195 ALA A C 1
ATOM 1462 O O . ALA A 1 195 ? 29.503 -9.103 -31.452 1.00 70.44 195 ALA A O 1
ATOM 1463 N N . LEU A 1 196 ? 27.448 -8.641 -32.267 1.00 66.56 196 LEU A N 1
ATOM 1464 C CA . LEU A 1 196 ? 27.869 -7.643 -33.253 1.00 66.56 196 LEU A CA 1
ATOM 1465 C C . LEU A 1 196 ? 28.382 -6.352 -32.591 1.00 66.56 196 LEU A C 1
ATOM 1467 O O . LEU A 1 196 ? 29.333 -5.737 -33.073 1.00 66.56 196 LEU A O 1
ATOM 1471 N N . LEU A 1 197 ? 27.774 -5.945 -31.473 1.00 66.62 197 LEU A N 1
ATOM 1472 C CA . LEU A 1 197 ? 28.229 -4.791 -30.692 1.00 66.62 197 LEU A CA 1
ATOM 1473 C C . LEU A 1 197 ? 29.576 -5.045 -30.007 1.00 66.62 197 LEU A C 1
ATOM 1475 O O . LEU A 1 197 ? 30.423 -4.160 -29.976 1.00 66.62 197 LEU A O 1
ATOM 1479 N N . ARG A 1 198 ? 29.797 -6.267 -29.504 1.00 68.88 198 ARG A N 1
ATOM 1480 C CA . ARG A 1 198 ? 31.044 -6.678 -28.836 1.00 68.88 198 ARG A CA 1
ATOM 1481 C C . ARG A 1 198 ? 32.221 -6.914 -29.783 1.00 68.88 198 ARG A C 1
ATOM 1483 O O . ARG A 1 198 ? 33.343 -7.027 -29.306 1.00 68.88 198 ARG A O 1
ATOM 1490 N N . SER A 1 199 ? 31.998 -7.024 -31.094 1.00 58.31 199 SER A N 1
ATOM 1491 C CA . SER A 1 199 ? 33.065 -7.287 -32.072 1.00 58.31 199 SER A CA 1
ATOM 1492 C C . SER A 1 199 ? 33.818 -6.028 -32.537 1.00 58.31 199 SER A C 1
ATOM 1494 O O . SER A 1 199 ? 34.448 -6.058 -33.599 1.00 58.31 199 SER A O 1
ATOM 1496 N N . THR A 1 200 ? 33.708 -4.922 -31.791 1.00 48.66 200 THR A N 1
ATOM 1497 C CA . THR A 1 200 ? 34.530 -3.705 -31.929 1.00 48.66 200 THR A CA 1
ATOM 1498 C C . THR A 1 200 ? 35.923 -3.889 -31.362 1.00 48.66 200 THR A C 1
ATOM 1500 O O . THR A 1 200 ? 36.007 -4.340 -30.198 1.00 48.66 200 THR A O 1
#

Radius of gyration: 33.56 Å; chains: 1; bounding box: 60×35×91 Å

Foldseek 3Di:
DDDDDDPDDPPPPADWDKDKFQADPVDDFADDPPDPDTPLVVQLVCCQVQNDLVDQWAAFQLNSLVSSQVVCVVVVHHRMDMDIDDRNRRDRPHTGNNHDCPDPPVVVVVVVVVVVVVVVVVLLVVLVVLVVLLVVLLVVCVVVVQADPVLSVQLVVLVVPDDSDGPVVVQVSQCVSQVPDVVRGDDPCSNGSVSSSVVD

Sequence (200 aa):
MTPIIGPGTADAAVEGVYVLASSAWTKKSRYRAGEPHTVFTGVLLDILRHGSPEHPGPLPMATLFELAGAEMRRIGASPPQALGSNSAGSMPLVRNSSAPSAAPAAATAWVAGEMRAYVRHELSKTVREELAQLWAGVEREAMRGYLSDAARKALWRAVADLPPLTPTELGACWKWAVARLDPPPPGDRFTDYSALLRST